Protein AF-A0A423TS63-F1 (afdb_monomer_lite)

pLDDT: mean 81.19, std 17.81, range [37.53, 98.19]

InterPro domains:
  IPR000742 EGF-like domain [PS50026] (61-102)
  IPR003367 Thrombospondin, type 3-like repeat [PF02412] (179-202)
  IPR028974 TSP type-3 repeat [G3DSA:4.10.1080.10] (139-217)
  IPR028974 TSP type-3 repeat [SSF103647] (142-216)

Structure (mmCIF, N/CA/C/O backbone):
data_AF-A0A423TS63-F1
#
_entry.id   AF-A0A423TS63-F1
#
loop_
_atom_site.group_PDB
_atom_site.id
_atom_site.type_symbol
_atom_site.label_atom_id
_atom_site.label_alt_id
_atom_site.label_comp_id
_atom_site.label_asym_id
_atom_site.label_entity_id
_atom_site.label_seq_id
_atom_site.pdbx_PDB_ins_code
_atom_site.Cartn_x
_atom_site.Cartn_y
_atom_site.Cartn_z
_atom_site.occupancy
_atom_site.B_iso_or_equiv
_atom_site.auth_seq_id
_atom_site.auth_comp_id
_atom_site.auth_asym_id
_atom_site.auth_atom_id
_atom_site.pdbx_PDB_model_num
ATOM 1 N N . MET A 1 1 ? 24.547 16.881 -35.407 1.00 40.25 1 MET A N 1
ATOM 2 C CA . MET A 1 1 ? 25.525 16.021 -36.102 1.00 40.25 1 MET A CA 1
ATOM 3 C C . MET A 1 1 ? 24.787 14.744 -36.463 1.00 40.25 1 MET A C 1
ATOM 5 O O . MET A 1 1 ? 24.347 14.060 -35.554 1.00 40.25 1 MET A O 1
ATOM 9 N N . GLN A 1 2 ? 24.506 14.504 -37.745 1.00 40.59 2 GLN A N 1
ATOM 10 C CA . GLN A 1 2 ? 23.922 13.233 -38.188 1.00 40.59 2 GLN A CA 1
ATOM 11 C C . GLN A 1 2 ? 25.066 12.228 -38.322 1.00 40.59 2 GLN A C 1
ATOM 13 O O . GLN A 1 2 ? 26.033 12.490 -39.035 1.00 40.59 2 GLN A O 1
ATOM 18 N N . HIS A 1 3 ? 24.987 11.132 -37.576 1.00 45.59 3 HIS A N 1
ATOM 19 C CA . HIS A 1 3 ? 25.939 10.033 -37.666 1.00 45.59 3 HIS A CA 1
ATOM 20 C C . HIS A 1 3 ? 25.526 9.117 -38.829 1.00 45.59 3 HIS A C 1
ATOM 22 O O . HIS A 1 3 ? 24.357 8.766 -38.949 1.00 45.59 3 HIS A O 1
ATOM 28 N N . TYR A 1 4 ? 26.476 8.766 -39.699 1.00 53.03 4 TYR A N 1
ATOM 29 C CA . TYR A 1 4 ? 26.260 7.945 -40.897 1.00 53.03 4 TYR A CA 1
ATOM 30 C C . TYR A 1 4 ? 26.780 6.522 -40.663 1.00 53.03 4 TYR A C 1
ATOM 32 O O . TYR A 1 4 ? 27.731 6.096 -41.311 1.00 53.03 4 TYR A O 1
ATOM 40 N N . PHE A 1 5 ? 26.242 5.809 -39.678 1.00 54.19 5 PHE A N 1
ATOM 41 C CA . PHE A 1 5 ? 26.506 4.381 -39.474 1.00 54.19 5 PHE A CA 1
ATOM 42 C C . PHE A 1 5 ? 25.330 3.750 -38.718 1.00 54.19 5 PHE A C 1
ATOM 44 O O . PHE A 1 5 ? 24.662 4.435 -37.948 1.00 54.19 5 PHE A O 1
ATOM 51 N N . GLU A 1 6 ? 25.086 2.458 -38.935 1.00 53.62 6 GLU A N 1
ATOM 52 C CA . GLU A 1 6 ? 24.063 1.682 -38.221 1.00 53.62 6 GLU A CA 1
ATOM 53 C C . GLU A 1 6 ? 24.736 0.461 -37.576 1.00 53.62 6 GLU A C 1
ATOM 55 O O . GLU A 1 6 ? 25.532 -0.234 -38.216 1.00 53.62 6 GLU A O 1
ATOM 60 N N . CYS A 1 7 ? 24.451 0.208 -36.296 1.00 62.50 7 CYS A N 1
ATOM 61 C CA . CYS A 1 7 ? 24.822 -1.043 -35.630 1.00 62.50 7 CYS A CA 1
ATOM 62 C C . CYS A 1 7 ? 23.676 -2.050 -35.828 1.00 62.50 7 CYS A C 1
ATOM 64 O O . CYS A 1 7 ? 22.509 -1.684 -35.667 1.00 62.50 7 CYS A O 1
ATOM 66 N N . PHE A 1 8 ? 23.979 -3.306 -36.160 1.00 63.97 8 PHE A N 1
ATOM 67 C CA . PHE A 1 8 ? 22.969 -4.356 -36.326 1.00 63.97 8 PHE A CA 1
ATOM 68 C C . PHE A 1 8 ? 23.453 -5.701 -35.766 1.00 63.97 8 PHE A C 1
ATOM 70 O O . PHE A 1 8 ? 24.651 -5.956 -35.638 1.00 63.97 8 PHE A O 1
ATOM 77 N N . MET A 1 9 ? 22.498 -6.564 -35.416 1.00 63.69 9 MET A N 1
ATOM 78 C CA . MET A 1 9 ? 22.762 -7.886 -34.847 1.00 63.69 9 MET A CA 1
ATOM 79 C C . MET A 1 9 ? 22.992 -8.923 -35.951 1.00 63.69 9 MET A C 1
ATOM 81 O O . MET A 1 9 ? 22.082 -9.225 -36.722 1.00 63.69 9 MET A O 1
ATOM 85 N N . GLU A 1 10 ? 24.182 -9.525 -35.985 1.00 67.19 10 GLU A N 1
ATOM 86 C CA . GLU A 1 10 ? 24.515 -10.635 -36.883 1.00 67.19 10 GLU A CA 1
ATOM 87 C C . GLU A 1 10 ? 25.088 -11.804 -36.070 1.00 67.19 10 GLU A C 1
ATOM 89 O O . GLU A 1 10 ? 26.106 -11.684 -35.391 1.00 67.19 10 GLU A O 1
ATOM 94 N N . SER A 1 11 ? 24.426 -12.965 -36.107 1.00 67.00 11 SER A N 1
ATOM 95 C CA . SER A 1 11 ? 24.862 -14.177 -35.384 1.00 67.00 11 SER A CA 1
ATOM 96 C C . SER A 1 11 ? 25.114 -13.976 -33.874 1.00 67.00 11 SER A C 1
ATOM 98 O O . SER A 1 11 ? 26.009 -14.597 -33.302 1.00 67.00 11 SER A O 1
ATOM 100 N N . GLY A 1 12 ? 24.338 -13.099 -33.223 1.00 62.34 12 GLY A N 1
ATOM 101 C CA . GLY A 1 12 ? 24.465 -12.803 -31.789 1.00 62.34 12 GLY A CA 1
ATOM 102 C C . GLY A 1 12 ? 25.664 -11.924 -31.420 1.00 62.34 12 GLY A C 1
ATOM 103 O O . GLY A 1 12 ? 25.964 -11.779 -30.238 1.00 62.34 12 GLY A O 1
ATOM 104 N N . LYS A 1 13 ? 26.355 -11.351 -32.411 1.00 60.56 13 LYS A N 1
ATOM 105 C CA . LYS A 1 13 ? 27.410 -10.357 -32.221 1.00 60.56 13 LYS A CA 1
ATOM 106 C C . LYS A 1 13 ? 26.980 -9.036 -32.843 1.00 60.56 13 LYS A C 1
ATOM 108 O O . LYS A 1 13 ? 26.350 -9.013 -33.900 1.00 60.56 13 LYS A O 1
ATOM 113 N N . MET A 1 14 ? 27.338 -7.947 -32.177 1.00 61.75 14 MET A N 1
ATOM 114 C CA . MET A 1 14 ? 27.105 -6.603 -32.685 1.00 61.75 14 MET A CA 1
ATOM 115 C C . MET A 1 14 ? 28.093 -6.323 -33.814 1.00 61.75 14 MET A C 1
ATOM 117 O O . MET A 1 14 ? 29.308 -6.347 -33.612 1.00 61.75 14 MET A O 1
ATOM 121 N N . VAL A 1 15 ? 27.563 -6.102 -35.017 1.00 62.97 15 VAL A N 1
ATOM 122 C CA . VAL A 1 15 ? 28.351 -5.793 -36.209 1.00 62.97 15 VAL A CA 1
ATOM 123 C C . VAL A 1 15 ? 27.997 -4.390 -36.685 1.00 62.97 15 VAL A C 1
ATOM 125 O O . VAL A 1 15 ? 26.853 -3.938 -36.667 1.00 62.97 15 VAL A O 1
ATOM 128 N N . LYS A 1 16 ? 29.033 -3.666 -37.084 1.00 61.50 16 LYS A N 1
ATOM 129 C CA . LYS A 1 16 ? 28.972 -2.278 -37.518 1.00 61.50 16 LYS A CA 1
ATOM 130 C C . LYS A 1 16 ? 28.804 -2.224 -39.031 1.00 61.50 16 LYS A C 1
ATOM 132 O O . LYS A 1 16 ? 29.701 -2.657 -39.759 1.00 61.50 16 LYS A O 1
ATOM 137 N N . GLN A 1 17 ? 27.706 -1.659 -39.528 1.00 53.88 17 GLN A N 1
ATOM 138 C CA . GLN A 1 17 ? 27.556 -1.412 -40.963 1.00 53.88 17 GLN A CA 1
ATOM 139 C C . GLN A 1 17 ? 28.169 -0.055 -41.321 1.00 53.88 17 GLN A C 1
ATOM 141 O O . GLN A 1 17 ? 27.726 0.995 -40.854 1.00 53.88 17 GLN A O 1
ATOM 146 N N . ARG A 1 18 ? 29.211 -0.068 -42.166 1.00 52.41 18 ARG A N 1
ATOM 147 C CA . ARG A 1 18 ? 29.751 1.153 -42.789 1.00 52.41 18 ARG A CA 1
ATOM 148 C C . ARG A 1 18 ? 28.679 1.760 -43.696 1.00 52.41 18 ARG A C 1
ATOM 150 O O . ARG A 1 18 ? 28.298 1.118 -44.672 1.00 52.41 18 ARG A O 1
ATOM 157 N N . TYR A 1 19 ? 28.255 2.994 -43.432 1.00 51.38 19 TYR A N 1
ATOM 158 C CA . TYR A 1 19 ? 27.465 3.765 -44.394 1.00 51.38 19 TYR A CA 1
ATOM 159 C C . TYR A 1 19 ? 28.370 4.601 -45.300 1.00 51.38 19 TYR A C 1
ATOM 161 O O . TYR A 1 19 ? 29.421 5.099 -44.895 1.00 51.38 19 TYR A O 1
ATOM 169 N N . GLN A 1 20 ? 27.948 4.726 -46.555 1.00 52.56 20 GLN A N 1
ATOM 170 C CA . GLN A 1 20 ? 28.544 5.598 -47.562 1.00 52.56 20 GLN A CA 1
ATOM 171 C C . GLN A 1 20 ? 27.936 7.003 -47.423 1.00 52.56 20 GLN A C 1
ATOM 173 O O . GLN A 1 20 ? 26.735 7.125 -47.174 1.00 52.56 20 GLN A O 1
ATOM 178 N N . CYS A 1 21 ? 28.734 8.064 -47.589 1.00 55.06 21 CYS A N 1
ATOM 179 C CA . CYS A 1 21 ? 28.186 9.423 -47.664 1.00 55.06 21 CYS A CA 1
ATOM 180 C C . CYS A 1 21 ? 27.170 9.528 -48.830 1.00 55.06 21 CYS A C 1
ATOM 182 O O . CYS A 1 21 ? 27.340 8.841 -49.844 1.00 55.06 21 CYS A O 1
ATOM 184 N N . PRO A 1 22 ? 26.131 10.380 -48.723 1.00 52.09 22 PRO A N 1
ATOM 185 C CA . PRO A 1 22 ? 25.201 10.644 -49.825 1.00 52.09 22 PRO A CA 1
ATOM 186 C C . PRO A 1 22 ? 25.932 11.071 -51.111 1.00 52.09 22 PRO A C 1
ATOM 188 O O . PRO A 1 22 ? 27.004 11.675 -51.042 1.00 52.09 22 PRO A O 1
ATOM 191 N N . SER A 1 23 ? 25.357 10.809 -52.293 1.00 53.16 23 SER A N 1
ATOM 192 C CA . SER A 1 23 ? 25.958 11.235 -53.570 1.00 53.16 23 SER A CA 1
ATOM 193 C C . SER A 1 23 ? 26.257 12.739 -53.581 1.00 53.16 23 SER A C 1
ATOM 195 O O . SER A 1 23 ? 25.362 13.547 -53.350 1.00 53.16 23 SER A O 1
ATOM 197 N N . GLY A 1 24 ? 27.511 13.100 -53.869 1.00 54.56 24 GLY A N 1
ATOM 198 C CA . GLY A 1 24 ? 28.002 14.485 -53.850 1.00 54.56 24 GLY A CA 1
ATOM 199 C C . GLY A 1 24 ? 28.754 14.882 -52.574 1.00 54.56 24 GLY A C 1
ATOM 200 O O . GLY A 1 24 ? 29.270 15.992 -52.507 1.00 54.56 24 GLY A O 1
ATOM 201 N N . TYR A 1 25 ? 28.861 13.987 -51.587 1.00 60.12 25 TYR A N 1
ATOM 202 C CA . TYR A 1 25 ? 29.570 14.228 -50.329 1.00 60.12 25 TYR A CA 1
ATOM 203 C C . TYR A 1 25 ? 30.658 13.168 -50.092 1.00 60.12 25 TYR A C 1
ATOM 205 O O . TYR A 1 25 ? 30.502 12.006 -50.466 1.00 60.12 25 TYR A O 1
ATOM 213 N N . MET A 1 26 ? 31.759 13.557 -49.448 1.00 59.59 26 MET A N 1
ATOM 214 C CA . MET A 1 26 ? 32.880 12.685 -49.081 1.00 59.59 26 MET A CA 1
ATOM 215 C C . MET A 1 26 ? 33.231 12.820 -47.597 1.00 59.59 26 MET A C 1
ATOM 217 O O . MET A 1 26 ? 32.964 13.847 -46.979 1.00 59.59 26 MET A O 1
ATOM 221 N N . TRP A 1 27 ? 33.829 11.787 -47.003 1.00 60.69 27 TRP A N 1
ATOM 222 C CA . TRP A 1 27 ? 34.263 11.833 -45.605 1.00 60.69 27 TRP A CA 1
ATOM 223 C C . TRP A 1 27 ? 35.531 12.681 -45.456 1.00 60.69 27 TRP A C 1
ATOM 225 O O . TRP A 1 27 ? 36.521 12.428 -46.140 1.00 60.69 27 TRP A O 1
ATOM 235 N N . SER A 1 28 ? 35.511 13.667 -44.559 1.00 59.91 28 SER A N 1
ATOM 236 C CA . SER A 1 28 ? 36.685 14.465 -44.189 1.00 59.91 28 SER A CA 1
ATOM 237 C C . SER A 1 28 ? 37.117 14.129 -42.764 1.00 59.91 28 SER A C 1
ATOM 239 O O . SER A 1 28 ? 36.310 14.206 -41.834 1.00 59.91 28 SER A O 1
ATOM 241 N N . GLU A 1 29 ? 38.390 13.755 -42.599 1.00 54.19 29 GLU A N 1
ATOM 242 C CA . GLU A 1 29 ? 39.039 13.648 -41.292 1.00 54.19 29 GLU A CA 1
ATOM 243 C C . GLU A 1 29 ? 39.503 15.036 -40.838 1.00 54.19 29 GLU A C 1
ATOM 245 O O . GLU A 1 29 ? 40.574 15.510 -41.211 1.00 54.19 29 GLU A O 1
ATOM 250 N N . GLU A 1 30 ? 38.700 15.702 -40.012 1.00 55.06 30 GLU A N 1
ATOM 251 C CA . GLU A 1 30 ? 39.260 16.682 -39.084 1.00 55.06 30 GLU A CA 1
ATOM 252 C C . GLU A 1 30 ? 39.862 15.888 -37.914 1.00 55.06 30 GLU A C 1
ATOM 254 O O . GLU A 1 30 ? 39.263 14.932 -37.418 1.00 55.06 30 GLU A O 1
ATOM 259 N N . SER A 1 31 ? 41.106 16.215 -37.561 1.00 37.97 31 SER A N 1
ATOM 260 C CA . SER A 1 31 ? 41.969 15.462 -36.648 1.00 37.97 31 SER A CA 1
ATOM 261 C C . SER A 1 31 ? 41.231 14.939 -35.405 1.00 37.97 31 SER A C 1
ATOM 263 O O . SER A 1 31 ? 40.510 15.699 -34.765 1.00 37.97 31 SER A O 1
ATOM 265 N N . PHE A 1 32 ? 41.502 13.678 -35.032 1.00 37.53 32 PHE A N 1
ATOM 266 C CA . PHE A 1 32 ? 40.956 12.929 -33.878 1.00 37.53 32 PHE A CA 1
ATOM 267 C C . PHE A 1 32 ? 39.627 12.173 -34.096 1.00 37.53 32 PHE A C 1
ATOM 269 O O . PHE A 1 32 ? 38.721 12.244 -33.269 1.00 37.53 32 PHE A O 1
ATOM 276 N N . GLY A 1 33 ? 39.517 11.380 -35.171 1.00 44.91 33 GLY A N 1
ATOM 277 C CA . GLY A 1 33 ? 38.580 10.239 -35.227 1.00 44.91 33 GLY A CA 1
ATOM 278 C C . GLY A 1 33 ? 37.083 10.575 -35.291 1.00 44.91 33 GLY A C 1
ATOM 279 O O . GLY A 1 33 ? 36.248 9.680 -35.189 1.00 44.91 33 GLY A O 1
ATOM 280 N N . THR A 1 34 ? 36.724 11.844 -35.486 1.00 48.72 34 THR A N 1
ATOM 281 C CA . THR A 1 34 ? 35.336 12.310 -35.632 1.00 48.72 34 THR A CA 1
ATOM 282 C C . THR A 1 34 ? 35.149 12.963 -36.999 1.00 48.72 34 THR A C 1
ATOM 284 O O . THR A 1 34 ? 34.992 14.172 -37.134 1.00 48.72 34 THR A O 1
ATOM 287 N N . GLY A 1 35 ? 35.214 12.163 -38.061 1.00 54.12 35 GLY A N 1
ATOM 288 C CA . GLY A 1 35 ? 34.972 12.698 -39.399 1.00 54.12 35 GLY A CA 1
ATOM 289 C C . GLY A 1 35 ? 33.500 13.059 -39.641 1.00 54.12 35 GLY A C 1
ATOM 290 O O . GLY A 1 35 ? 32.587 12.638 -38.924 1.00 54.12 35 GLY A O 1
ATOM 291 N N . LYS A 1 36 ? 33.272 13.876 -40.669 1.00 59.53 36 LYS A N 1
ATOM 292 C CA . LYS A 1 36 ? 31.942 14.289 -41.139 1.00 59.53 36 LYS A CA 1
ATOM 293 C C . LYS A 1 36 ? 31.895 14.196 -42.662 1.00 59.53 36 LYS A C 1
ATOM 295 O O . LYS A 1 36 ? 32.915 14.390 -43.323 1.00 59.53 36 LYS A O 1
ATOM 300 N N . CYS A 1 37 ? 30.721 13.926 -43.228 1.00 64.06 37 CYS A N 1
ATOM 301 C CA . CYS A 1 37 ? 30.533 14.075 -44.670 1.00 64.06 37 CYS A CA 1
ATOM 302 C C . CYS A 1 37 ? 30.557 15.575 -45.022 1.00 64.06 37 CYS A C 1
ATOM 304 O O . CYS A 1 37 ? 29.765 16.351 -44.484 1.00 64.06 37 CYS A O 1
ATOM 306 N N . VAL A 1 38 ? 31.472 15.978 -45.901 1.00 64.94 38 VAL A N 1
ATOM 307 C CA . VAL A 1 38 ? 31.592 17.324 -46.484 1.00 64.94 38 VAL A CA 1
ATOM 308 C C . VAL A 1 38 ? 31.272 17.261 -47.976 1.00 64.94 38 VAL A C 1
ATOM 310 O O . VAL A 1 38 ? 31.365 16.188 -48.569 1.00 64.94 38 VAL A O 1
ATOM 313 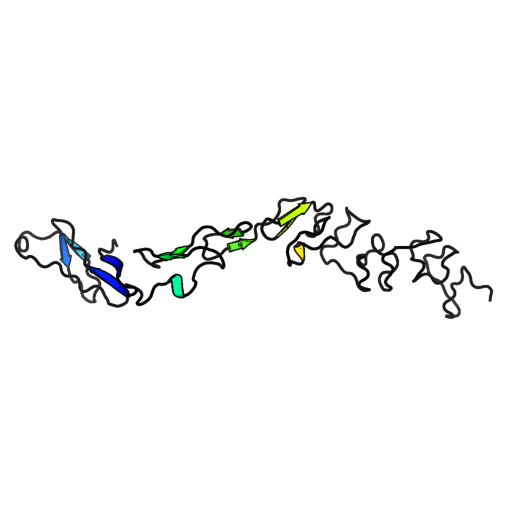N N . GLU A 1 39 ? 30.868 18.373 -48.592 1.00 64.00 39 GLU A N 1
ATOM 314 C CA . GLU A 1 39 ? 30.639 18.412 -50.045 1.00 64.00 39 GLU A CA 1
ATOM 315 C C . GLU A 1 39 ? 31.919 18.025 -50.793 1.00 64.00 39 GLU A C 1
ATOM 317 O O . GLU A 1 39 ? 33.008 18.505 -50.474 1.00 64.00 39 GLU A O 1
ATOM 322 N N . ALA A 1 40 ? 31.792 17.127 -51.768 1.00 61.41 40 ALA A N 1
ATOM 323 C CA . ALA A 1 40 ? 32.905 16.725 -52.610 1.00 61.41 40 ALA A CA 1
ATOM 324 C C . ALA A 1 40 ? 33.296 17.909 -53.505 1.00 61.41 40 ALA A C 1
ATOM 326 O O . ALA A 1 40 ? 32.488 18.387 -54.300 1.00 61.41 40 ALA A O 1
ATOM 327 N N . THR A 1 41 ? 34.528 18.399 -53.374 1.00 62.81 41 THR A N 1
ATOM 328 C CA . THR A 1 41 ? 35.050 19.442 -54.263 1.00 62.81 41 THR A CA 1
ATOM 329 C C . THR A 1 41 ? 35.386 18.849 -55.636 1.00 62.81 41 THR A C 1
ATOM 331 O O . THR A 1 41 ? 35.715 17.664 -55.747 1.00 62.81 41 THR A O 1
ATOM 334 N N . ASP A 1 42 ? 35.336 19.673 -56.691 1.00 59.66 42 ASP A N 1
ATOM 335 C CA . ASP A 1 42 ? 35.543 19.252 -58.093 1.00 59.66 42 ASP A CA 1
ATOM 336 C C . ASP A 1 42 ? 36.875 18.513 -58.344 1.00 59.66 42 ASP A C 1
ATOM 338 O O . ASP A 1 42 ? 37.021 17.787 -59.326 1.00 59.66 42 ASP A O 1
ATOM 342 N N . GLU A 1 43 ? 37.846 18.666 -57.442 1.00 57.19 43 GLU A N 1
ATOM 343 C CA . GLU A 1 43 ? 39.159 18.018 -57.481 1.00 57.19 43 GLU A CA 1
ATOM 344 C C . GLU A 1 43 ? 39.111 16.513 -57.130 1.00 57.19 43 GLU A C 1
ATOM 346 O O . GLU A 1 43 ? 39.979 15.753 -57.558 1.00 57.19 43 GLU A O 1
ATOM 351 N N . TYR A 1 44 ? 38.074 16.051 -56.417 1.00 53.47 44 TYR A N 1
ATOM 352 C CA . TYR A 1 44 ? 37.991 14.688 -55.866 1.00 53.47 44 TYR A CA 1
ATOM 353 C C . TYR A 1 44 ? 36.813 13.849 -56.396 1.00 53.47 44 TYR A C 1
ATOM 355 O O . TYR A 1 44 ? 36.641 12.705 -55.973 1.00 53.47 44 TYR A O 1
ATOM 363 N N . LEU A 1 45 ? 36.064 14.348 -57.390 1.00 51.62 45 LEU A N 1
ATOM 364 C CA . LEU A 1 45 ? 34.914 13.673 -58.029 1.00 51.62 45 LEU A CA 1
ATOM 365 C C . LEU A 1 45 ? 35.225 12.293 -58.660 1.00 51.62 45 LEU A C 1
ATOM 367 O O . LEU A 1 45 ? 34.304 11.575 -59.047 1.00 51.62 45 LEU A O 1
ATOM 371 N N . GLY A 1 46 ? 36.503 11.912 -58.781 1.00 47.12 46 GLY A N 1
ATOM 372 C CA . GLY A 1 46 ? 36.955 10.652 -59.384 1.00 47.12 46 GLY A CA 1
ATOM 373 C C . GLY A 1 46 ? 37.495 9.586 -58.420 1.00 47.12 46 GLY A C 1
ATOM 374 O O . GLY A 1 46 ? 37.870 8.512 -58.890 1.00 47.12 46 GLY A O 1
ATOM 375 N N . TYR A 1 47 ? 37.570 9.841 -57.107 1.00 50.00 47 TYR A N 1
ATOM 376 C CA . TYR A 1 47 ? 38.176 8.903 -56.148 1.00 50.00 47 TYR A CA 1
ATOM 377 C C . TYR A 1 47 ? 37.116 8.108 -55.358 1.00 50.00 47 TYR A C 1
ATOM 379 O O . TYR A 1 47 ? 36.346 8.697 -54.601 1.00 50.00 47 TYR A O 1
ATOM 387 N N . PRO A 1 48 ? 37.071 6.766 -55.474 1.00 46.75 48 PRO A N 1
ATOM 388 C CA . PRO A 1 48 ? 36.043 5.946 -54.842 1.00 46.75 48 PRO A CA 1
ATOM 389 C C . PRO A 1 48 ? 36.435 5.526 -53.419 1.00 46.75 48 PRO A C 1
ATOM 391 O O . PRO A 1 48 ? 36.528 4.335 -53.156 1.00 46.75 48 PRO A O 1
ATOM 394 N N . PHE A 1 49 ? 36.674 6.451 -52.484 1.00 44.94 49 PHE A N 1
ATOM 395 C CA . PHE A 1 49 ? 36.957 6.056 -51.094 1.00 44.94 49 PHE A CA 1
ATOM 396 C C . PHE A 1 49 ? 36.341 7.019 -50.075 1.00 44.94 49 PHE A C 1
ATOM 398 O O . PHE A 1 49 ? 36.988 7.939 -49.590 1.00 44.94 49 PHE A O 1
ATOM 405 N N . ALA A 1 50 ? 35.089 6.756 -49.699 1.00 43.72 50 ALA A N 1
ATOM 406 C CA . ALA A 1 50 ? 34.580 7.113 -48.378 1.00 43.72 50 ALA A CA 1
ATOM 407 C C . ALA A 1 50 ? 34.578 5.827 -47.539 1.00 43.72 50 ALA A C 1
ATOM 409 O O . ALA A 1 50 ? 33.653 5.014 -47.596 1.00 43.72 50 ALA A O 1
ATOM 410 N N . HIS A 1 51 ? 35.674 5.579 -46.831 1.00 44.88 51 HIS A N 1
ATOM 411 C CA . HIS A 1 51 ? 35.741 4.549 -45.802 1.00 44.88 51 HIS A CA 1
ATOM 412 C C . HIS A 1 51 ? 36.011 5.249 -44.482 1.00 44.88 51 HIS A C 1
ATOM 414 O O . HIS A 1 51 ? 37.103 5.751 -44.255 1.00 44.88 51 HIS A O 1
ATOM 420 N N . CYS A 1 52 ? 34.983 5.312 -43.641 1.00 44.66 52 CYS A N 1
ATOM 421 C CA . CYS A 1 52 ? 35.101 5.829 -42.291 1.00 44.66 52 CYS A 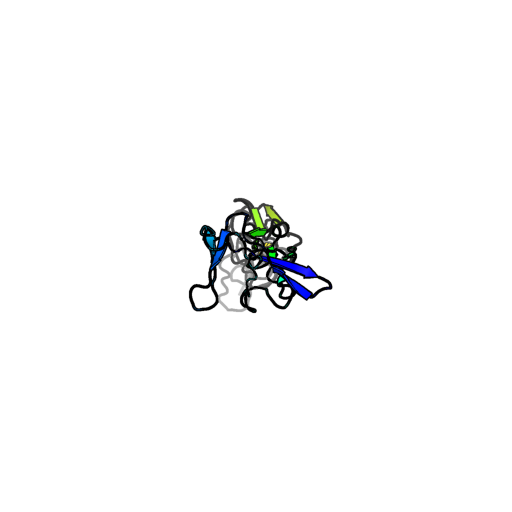CA 1
ATOM 422 C C . CYS A 1 52 ? 35.561 4.685 -41.384 1.00 44.66 52 CYS A C 1
ATOM 424 O O . CYS A 1 52 ? 34.816 3.714 -41.188 1.00 44.66 52 CYS A O 1
ATOM 426 N N . ASP A 1 53 ? 36.746 4.799 -40.793 1.00 44.88 53 ASP A N 1
ATOM 427 C CA . ASP A 1 53 ? 37.044 4.079 -39.559 1.00 44.88 53 ASP A CA 1
ATOM 428 C C . ASP A 1 53 ? 36.248 4.759 -38.443 1.00 44.88 53 ASP A C 1
ATOM 430 O O . ASP A 1 53 ? 36.661 5.766 -37.876 1.00 44.88 53 ASP A O 1
ATOM 434 N N . ILE A 1 54 ? 35.021 4.278 -38.197 1.00 47.66 54 ILE A N 1
ATOM 435 C CA . ILE A 1 54 ? 34.253 4.763 -37.040 1.00 47.66 54 ILE A CA 1
ATOM 436 C C . ILE A 1 54 ? 34.925 4.231 -35.747 1.00 47.66 54 ILE A C 1
ATOM 438 O O . ILE A 1 54 ? 35.368 3.083 -35.768 1.00 47.66 54 ILE A O 1
ATOM 442 N N . PRO A 1 55 ? 35.045 5.008 -34.661 1.00 50.19 55 PRO A N 1
ATOM 443 C CA . PRO A 1 55 ? 35.715 4.539 -33.447 1.00 50.19 55 PRO A CA 1
ATOM 444 C C . PRO A 1 55 ? 35.086 3.246 -32.903 1.00 50.19 55 PRO A C 1
ATOM 446 O O . PRO A 1 55 ? 33.868 3.068 -33.000 1.00 50.19 55 PRO A O 1
ATOM 449 N N . ASP A 1 56 ? 35.916 2.351 -32.362 1.00 50.38 56 ASP A N 1
ATOM 450 C CA . ASP A 1 56 ? 35.496 1.018 -31.900 1.00 50.38 56 ASP A CA 1
ATOM 451 C C . ASP A 1 56 ? 34.456 1.084 -30.762 1.00 50.38 56 ASP A C 1
ATOM 453 O O . ASP A 1 56 ? 33.591 0.219 -30.669 1.00 50.38 56 ASP A O 1
ATOM 457 N N . ASP A 1 57 ? 34.448 2.175 -29.990 1.00 55.53 57 ASP A N 1
ATOM 458 C CA . ASP A 1 57 ? 33.591 2.361 -28.810 1.00 55.53 57 ASP A CA 1
ATOM 459 C C . ASP A 1 57 ? 32.161 2.871 -29.113 1.00 55.53 57 ASP A C 1
ATOM 461 O O . ASP A 1 57 ? 31.420 3.200 -28.185 1.00 55.53 57 ASP A O 1
ATOM 465 N N . LEU A 1 58 ? 31.744 2.999 -30.385 1.00 58.25 58 LEU A N 1
ATOM 466 C CA . LEU A 1 58 ? 30.404 3.530 -30.713 1.00 58.25 58 LEU A CA 1
ATOM 467 C C . LEU A 1 58 ? 29.286 2.481 -30.767 1.00 58.25 58 LEU A C 1
ATOM 469 O O . LEU A 1 58 ? 28.134 2.867 -30.595 1.00 58.25 58 LEU A O 1
ATOM 473 N N . CYS A 1 59 ? 29.578 1.197 -31.002 1.00 60.78 59 CYS A N 1
ATOM 474 C CA . CYS A 1 59 ? 28.581 0.122 -30.901 1.00 60.78 59 CYS A CA 1
ATOM 475 C C . CYS A 1 59 ? 28.889 -0.715 -29.646 1.00 60.78 59 CYS A C 1
ATOM 477 O O . CYS A 1 59 ? 30.043 -1.096 -29.462 1.00 60.78 59 CYS A O 1
ATOM 479 N N . PRO A 1 60 ? 27.902 -1.046 -28.797 1.00 65.62 60 PRO A N 1
ATOM 480 C CA . PRO A 1 60 ? 28.144 -1.897 -27.638 1.00 65.62 60 PRO A CA 1
ATOM 481 C C . PRO A 1 60 ? 28.586 -3.294 -28.098 1.00 65.62 60 PRO A C 1
ATOM 483 O O . PRO A 1 60 ? 28.044 -3.835 -29.059 1.00 65.62 60 PRO A O 1
ATOM 486 N N . GLU A 1 61 ? 29.571 -3.894 -27.421 1.00 67.62 61 GLU A N 1
ATOM 487 C CA . GLU A 1 61 ? 30.103 -5.225 -27.779 1.00 67.62 61 GLU A CA 1
ATOM 488 C C . GLU A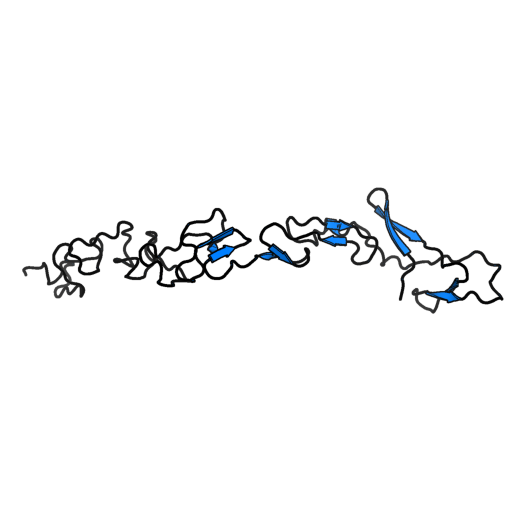 1 61 ? 29.071 -6.353 -27.598 1.00 67.62 61 GLU A C 1
ATOM 490 O O . GLU A 1 61 ? 29.197 -7.435 -28.177 1.00 67.62 61 GLU A O 1
ATOM 495 N N . THR A 1 62 ? 28.047 -6.103 -26.780 1.00 74.06 62 THR A N 1
ATOM 496 C CA . THR A 1 62 ? 26.990 -7.053 -26.419 1.00 74.06 62 THR A CA 1
ATOM 497 C C . THR A 1 62 ? 25.619 -6.392 -26.517 1.00 74.06 62 THR A C 1
ATOM 499 O O . THR A 1 62 ? 25.517 -5.169 -26.458 1.00 74.06 62 THR A O 1
ATOM 502 N N . ASP A 1 63 ? 24.571 -7.204 -26.679 1.00 81.56 63 ASP A N 1
ATOM 503 C CA . ASP A 1 63 ? 23.184 -6.734 -26.678 1.00 81.56 63 ASP A CA 1
ATOM 504 C C . ASP A 1 63 ? 22.878 -6.002 -25.352 1.00 81.56 63 ASP A C 1
ATOM 506 O O . ASP A 1 63 ? 22.919 -6.638 -24.289 1.00 81.56 63 ASP A O 1
ATOM 510 N N . PRO A 1 64 ? 22.570 -4.688 -25.385 1.00 84.75 64 PRO A N 1
ATOM 511 C CA . PRO A 1 64 ? 22.274 -3.909 -24.185 1.00 84.75 64 PRO A CA 1
ATOM 512 C C . PRO A 1 64 ? 21.119 -4.485 -23.364 1.00 84.75 64 PRO A C 1
ATOM 514 O O . PRO A 1 64 ? 21.115 -4.352 -22.141 1.00 84.75 64 PRO A O 1
ATOM 517 N N . CYS A 1 65 ? 20.171 -5.177 -24.004 1.00 89.75 65 CYS A N 1
ATOM 518 C CA . CYS A 1 65 ? 19.037 -5.787 -23.320 1.00 89.75 65 CYS A CA 1
ATOM 519 C C . CYS A 1 65 ? 19.449 -6.904 -22.349 1.00 89.75 65 CYS A C 1
ATOM 521 O O . CYS A 1 65 ? 18.725 -7.169 -21.392 1.00 89.75 65 CYS A O 1
ATOM 523 N N . LEU A 1 66 ? 20.627 -7.519 -22.521 1.00 89.00 66 LEU A N 1
ATOM 524 C CA . LEU A 1 66 ? 21.138 -8.538 -21.595 1.00 89.00 66 LEU A CA 1
ATOM 525 C C . LEU A 1 66 ? 21.505 -7.975 -20.218 1.00 89.00 66 LEU A C 1
ATOM 527 O O . LEU A 1 66 ? 21.593 -8.734 -19.254 1.00 89.00 66 LEU A O 1
ATOM 531 N N . GLN A 1 67 ? 21.700 -6.659 -20.111 1.00 89.44 67 GLN A N 1
ATOM 532 C CA . GLN A 1 67 ? 21.930 -5.985 -18.832 1.00 89.44 67 GLN A CA 1
ATOM 533 C C . GLN A 1 67 ? 20.622 -5.671 -18.087 1.00 89.44 67 GLN A C 1
ATOM 535 O O . GLN A 1 67 ? 20.670 -5.087 -17.011 1.00 89.44 67 GLN A O 1
ATOM 540 N N . ASN A 1 68 ? 19.467 -6.076 -18.635 1.00 92.12 68 ASN A N 1
ATOM 541 C CA . ASN A 1 68 ? 18.126 -5.773 -18.127 1.00 92.12 68 ASN A CA 1
ATOM 542 C C . ASN A 1 68 ? 17.932 -4.278 -17.805 1.00 92.12 68 ASN A C 1
ATOM 544 O O . ASN A 1 68 ? 17.631 -3.934 -16.663 1.00 92.12 68 ASN A O 1
ATOM 548 N N . PRO A 1 69 ? 18.120 -3.382 -18.792 1.00 93.62 69 PRO A N 1
ATOM 549 C CA . PRO A 1 69 ? 17.994 -1.945 -18.566 1.00 93.62 69 PRO A CA 1
ATOM 550 C C . PRO A 1 69 ? 16.539 -1.492 -18.362 1.00 93.62 69 PRO A C 1
ATOM 552 O O . PRO A 1 69 ? 16.303 -0.441 -17.778 1.00 93.62 69 PRO A O 1
ATOM 555 N N . CYS A 1 70 ? 15.566 -2.275 -18.836 1.00 96.69 70 CYS A N 1
ATOM 556 C CA . CYS A 1 70 ? 14.145 -1.978 -18.688 1.00 96.69 70 CYS A CA 1
ATOM 557 C C . CYS A 1 70 ? 13.589 -2.468 -17.351 1.00 96.69 70 CYS A C 1
ATOM 559 O O . CYS A 1 70 ? 14.086 -3.431 -16.762 1.00 96.69 70 CYS A O 1
ATOM 561 N N . TYR A 1 71 ? 12.492 -1.850 -16.921 1.00 96.19 71 TYR A N 1
ATOM 562 C CA . TYR A 1 71 ? 11.761 -2.254 -15.731 1.00 96.19 71 TYR A CA 1
ATOM 563 C C . TYR A 1 71 ? 11.329 -3.728 -15.800 1.00 96.19 71 TYR A C 1
ATOM 565 O O . TYR A 1 71 ? 11.033 -4.270 -16.866 1.00 96.19 71 TYR A O 1
ATOM 573 N N . SER A 1 72 ? 11.269 -4.396 -14.646 1.00 93.69 72 SER A N 1
ATOM 574 C CA . SER A 1 72 ? 10.913 -5.817 -14.567 1.00 93.69 72 SER A CA 1
ATOM 575 C C . SER A 1 72 ? 9.565 -6.106 -15.243 1.00 93.69 72 SER A C 1
ATOM 577 O O . SER A 1 72 ? 8.543 -5.514 -14.902 1.00 93.69 72 SER A O 1
ATOM 579 N N . GLY A 1 73 ? 9.559 -7.024 -16.213 1.00 90.50 73 GLY A N 1
ATOM 580 C CA . GLY A 1 73 ? 8.368 -7.366 -17.001 1.00 90.50 73 GLY A CA 1
ATOM 581 C C . GLY A 1 73 ? 8.118 -6.473 -18.223 1.00 90.50 73 GLY A C 1
ATOM 582 O O . GLY A 1 73 ? 7.212 -6.773 -19.000 1.00 90.50 73 GLY A O 1
ATOM 583 N N . VAL A 1 74 ? 8.924 -5.429 -18.442 1.00 96.75 74 VAL A N 1
ATOM 584 C CA . VAL A 1 74 ? 8.907 -4.618 -19.667 1.00 96.75 74 VAL A CA 1
ATOM 585 C C . VAL A 1 74 ? 9.789 -5.258 -20.735 1.00 96.75 74 VAL A C 1
ATOM 587 O O . VAL A 1 74 ? 10.918 -5.674 -20.480 1.00 96.75 74 VAL A O 1
ATOM 590 N N . ALA A 1 75 ? 9.277 -5.331 -21.964 1.00 96.31 75 ALA A N 1
ATOM 591 C CA . ALA A 1 75 ? 10.032 -5.852 -23.097 1.00 96.31 75 ALA A CA 1
ATOM 592 C C . ALA A 1 75 ? 11.142 -4.873 -23.518 1.00 96.31 75 ALA A C 1
ATOM 594 O O . ALA A 1 75 ? 10.858 -3.720 -23.842 1.00 96.31 75 ALA A O 1
ATOM 595 N N . CYS A 1 76 ? 12.387 -5.349 -23.571 1.00 95.81 76 CYS A N 1
ATOM 596 C CA . CYS A 1 76 ? 13.513 -4.615 -24.147 1.00 95.81 76 CYS A CA 1
ATOM 597 C C . CYS A 1 76 ? 13.662 -4.961 -25.632 1.00 95.81 76 CYS A C 1
ATOM 599 O O . CYS A 1 76 ? 13.696 -6.137 -25.995 1.00 95.81 76 CYS A O 1
ATOM 601 N N . THR A 1 77 ? 13.743 -3.942 -26.487 1.00 92.69 77 THR A N 1
ATOM 602 C CA . THR A 1 77 ? 13.927 -4.102 -27.935 1.00 92.69 77 THR A CA 1
ATOM 603 C C . THR A 1 77 ? 15.180 -3.370 -28.387 1.00 92.69 77 THR A C 1
ATOM 605 O O . THR A 1 77 ? 15.313 -2.169 -28.160 1.00 92.69 77 THR A O 1
ATOM 608 N N . PHE A 1 78 ? 16.077 -4.083 -29.066 1.00 85.56 78 PHE A N 1
ATOM 609 C CA . PHE A 1 78 ? 17.280 -3.514 -29.671 1.00 85.56 78 PHE A CA 1
ATOM 610 C C . PHE A 1 78 ? 16.953 -2.434 -30.716 1.00 85.56 78 PHE A C 1
ATOM 612 O O . PHE A 1 78 ? 16.013 -2.583 -31.502 1.00 85.56 78 PHE A O 1
ATOM 619 N N . THR A 1 79 ? 17.777 -1.385 -30.779 1.00 80.56 79 THR A N 1
ATOM 620 C CA . THR A 1 79 ? 17.689 -0.333 -31.802 1.00 80.56 79 THR A CA 1
ATOM 621 C C . THR A 1 79 ? 19.060 0.015 -32.383 1.00 80.56 79 THR A C 1
ATOM 623 O O . THR A 1 79 ? 20.094 -0.140 -31.741 1.00 80.56 79 THR A O 1
ATOM 626 N N . SER A 1 80 ? 19.090 0.523 -33.618 1.00 70.69 80 SER A N 1
ATOM 627 C CA . SER A 1 80 ? 20.332 0.915 -34.306 1.00 70.69 80 SER A CA 1
ATOM 628 C C . SER A 1 80 ? 20.884 2.282 -33.869 1.00 70.69 80 SER A C 1
ATOM 630 O O . SER A 1 80 ? 21.905 2.725 -34.395 1.00 70.69 80 SER A O 1
ATOM 632 N N . VAL A 1 81 ? 20.230 2.949 -32.912 1.00 70.44 81 VAL A N 1
ATOM 633 C CA . VAL A 1 81 ? 20.556 4.301 -32.436 1.00 70.44 81 VAL A CA 1
ATOM 634 C C . VAL A 1 81 ? 20.800 4.259 -30.931 1.00 70.44 81 VAL A C 1
ATOM 636 O O . VAL A 1 81 ? 19.997 3.680 -30.205 1.00 70.44 81 VAL A O 1
ATOM 639 N N . ALA A 1 82 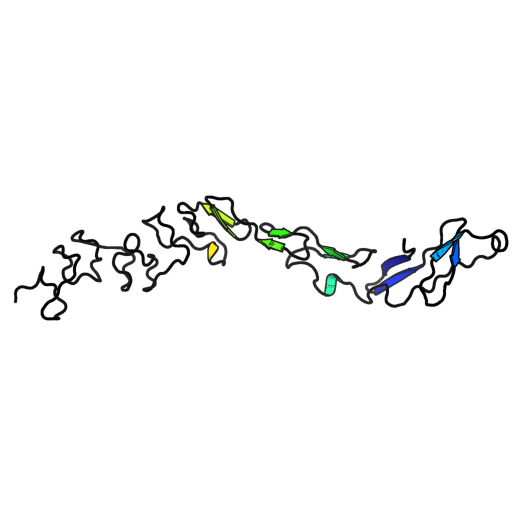? 21.879 4.894 -30.458 1.00 70.50 82 ALA A N 1
ATOM 640 C CA . ALA A 1 82 ? 22.209 4.993 -29.034 1.00 70.50 82 ALA A CA 1
ATOM 641 C C . ALA A 1 82 ? 20.990 5.459 -28.196 1.00 70.50 82 ALA A C 1
ATOM 643 O O . ALA A 1 82 ? 20.332 6.421 -28.601 1.00 70.50 82 ALA A O 1
ATOM 644 N N . PRO A 1 83 ? 20.680 4.811 -27.052 1.00 81.62 83 PRO A N 1
ATOM 645 C CA . PRO A 1 83 ? 21.499 3.843 -26.307 1.00 81.62 83 PRO A CA 1
ATOM 646 C C . PRO A 1 83 ? 21.453 2.388 -26.827 1.00 81.62 83 PRO A C 1
ATOM 648 O O . PRO A 1 83 ? 21.937 1.485 -26.153 1.00 81.62 83 PRO A O 1
ATOM 651 N N . PHE A 1 84 ? 20.940 2.166 -28.041 1.00 82.81 84 PHE A N 1
ATOM 652 C CA . PHE A 1 84 ? 20.860 0.880 -28.752 1.00 82.81 84 PHE A CA 1
ATOM 653 C C . PHE A 1 84 ? 19.831 -0.102 -28.195 1.00 82.81 84 PHE A C 1
ATOM 655 O O . PHE A 1 84 ? 19.825 -1.287 -28.528 1.00 82.81 84 PHE A O 1
ATOM 662 N N . TYR A 1 85 ? 18.918 0.406 -27.377 1.00 89.56 85 TYR A N 1
ATOM 663 C CA . TYR A 1 85 ? 17.721 -0.291 -26.955 1.00 89.56 85 TYR A CA 1
ATOM 664 C C . TYR A 1 85 ? 16.585 0.708 -26.733 1.00 89.56 85 TYR A C 1
ATOM 666 O O . TYR A 1 85 ? 16.795 1.919 -26.656 1.00 89.56 85 TYR A O 1
ATOM 674 N N . THR A 1 86 ? 15.372 0.179 -26.650 1.00 94.19 86 THR A N 1
ATOM 675 C CA . THR A 1 86 ? 14.167 0.878 -26.202 1.00 94.19 86 THR A CA 1
ATOM 676 C C . THR A 1 86 ? 13.373 -0.056 -25.306 1.00 94.19 86 THR A C 1
ATOM 678 O O . THR A 1 86 ? 13.337 -1.269 -25.540 1.00 94.19 86 THR A O 1
ATOM 681 N N . CYS A 1 87 ? 12.734 0.508 -24.290 1.00 97.12 87 CYS A N 1
ATOM 682 C CA . CYS A 1 87 ? 11.822 -0.222 -23.427 1.00 97.12 87 CYS A CA 1
ATOM 683 C C . CYS A 1 87 ? 10.382 -0.082 -23.928 1.00 97.12 87 CYS A C 1
ATOM 685 O O . CYS A 1 87 ? 9.990 0.942 -24.488 1.00 97.12 87 CYS A O 1
ATOM 687 N N . GLY A 1 88 ? 9.605 -1.153 -23.780 1.00 96.25 88 GLY A N 1
ATOM 688 C CA . GLY A 1 88 ? 8.173 -1.160 -24.061 1.00 96.25 88 GLY A CA 1
ATOM 689 C C . GLY A 1 88 ? 7.352 -0.417 -23.002 1.00 96.25 88 GLY A C 1
ATOM 690 O O . GLY A 1 88 ? 7.881 0.243 -22.114 1.00 96.25 88 GLY A O 1
ATOM 691 N N . ALA A 1 89 ? 6.028 -0.555 -23.078 1.00 96.44 89 ALA A N 1
ATOM 692 C CA . ALA A 1 89 ? 5.134 0.006 -22.069 1.00 96.44 89 ALA A CA 1
ATOM 693 C C . ALA A 1 89 ? 5.316 -0.681 -20.706 1.00 96.44 89 ALA A C 1
ATOM 695 O O . ALA A 1 89 ? 5.580 -1.885 -20.641 1.00 96.44 89 ALA A O 1
ATOM 696 N N . CYS A 1 90 ? 5.111 0.083 -19.632 1.00 95.31 90 CYS A N 1
ATOM 697 C CA . CYS A 1 90 ? 5.076 -0.447 -18.276 1.00 95.31 90 CYS A CA 1
ATOM 698 C C . CYS A 1 90 ? 3.996 -1.536 -18.113 1.00 95.31 90 CYS A C 1
ATOM 700 O O . CYS A 1 90 ? 2.981 -1.507 -18.822 1.00 95.31 90 CYS A O 1
ATOM 702 N N . PRO A 1 91 ? 4.182 -2.494 -17.183 1.00 91.75 91 PRO A N 1
ATOM 703 C CA . PRO A 1 91 ? 3.170 -3.499 -16.885 1.00 91.75 91 PRO A CA 1
ATOM 704 C C . PRO A 1 91 ? 1.847 -2.855 -16.457 1.00 91.75 91 PRO A C 1
ATOM 706 O O . PRO A 1 91 ? 1.813 -1.703 -16.017 1.00 91.75 91 PRO A O 1
ATOM 709 N N . ALA A 1 92 ? 0.751 -3.612 -16.560 1.00 87.12 92 ALA A N 1
ATOM 710 C CA . ALA A 1 92 ? -0.551 -3.152 -16.085 1.00 87.12 92 ALA A CA 1
ATOM 711 C C . ALA A 1 92 ? -0.435 -2.659 -14.636 1.00 87.12 92 ALA A C 1
ATOM 713 O O . ALA A 1 92 ? 0.170 -3.335 -13.804 1.00 87.12 92 ALA A O 1
ATOM 714 N N . GLY A 1 93 ? -0.971 -1.466 -14.373 1.00 85.12 93 GLY A N 1
ATOM 715 C CA . GLY A 1 93 ? -0.859 -0.844 -13.061 1.00 85.12 93 GLY A CA 1
ATOM 716 C C . GLY A 1 93 ? 0.283 0.140 -12.884 1.00 85.12 93 GLY A C 1
ATOM 717 O O . GLY A 1 93 ? 0.333 0.809 -11.861 1.00 85.12 93 GLY A O 1
ATOM 718 N N . PHE A 1 94 ? 1.182 0.264 -13.853 1.00 90.94 94 PHE A N 1
ATOM 719 C CA . PHE A 1 94 ? 2.331 1.154 -13.762 1.00 90.94 94 PHE A CA 1
ATOM 720 C C . PHE A 1 94 ? 2.350 2.145 -14.927 1.00 90.94 94 PHE A C 1
ATOM 722 O O . PHE A 1 94 ? 1.783 1.900 -15.992 1.00 90.94 94 PHE A O 1
ATOM 729 N N . THR A 1 95 ? 3.013 3.277 -14.724 1.00 92.62 95 THR A N 1
ATOM 730 C CA . THR A 1 95 ? 3.211 4.320 -15.733 1.00 92.62 95 THR A CA 1
ATOM 731 C C . THR A 1 95 ? 4.664 4.769 -15.750 1.00 92.62 95 THR A C 1
ATOM 733 O O . THR A 1 95 ? 5.341 4.709 -14.728 1.00 92.62 95 THR A O 1
ATOM 736 N N . GLY A 1 96 ? 5.153 5.210 -16.906 1.00 93.25 96 GLY A N 1
ATOM 737 C CA . GLY A 1 96 ? 6.544 5.615 -17.075 1.00 93.25 96 GLY A CA 1
ATOM 738 C C . GLY A 1 96 ? 7.039 5.431 -18.505 1.00 93.25 96 GLY A C 1
ATOM 739 O O . GLY A 1 96 ? 6.242 5.255 -19.430 1.00 93.25 96 GLY A O 1
ATOM 740 N N . ASP A 1 97 ? 8.355 5.485 -18.678 1.00 94.75 97 ASP A N 1
ATOM 741 C CA . ASP A 1 97 ? 9.037 5.350 -19.973 1.00 94.75 97 ASP A CA 1
ATOM 742 C C . ASP A 1 97 ? 9.479 3.908 -20.286 1.00 94.75 97 ASP A C 1
ATOM 744 O O . ASP A 1 97 ? 10.020 3.644 -21.359 1.00 94.75 97 ASP A O 1
ATOM 748 N N . GLY A 1 98 ? 9.224 2.968 -19.371 1.00 94.88 98 GLY A N 1
ATOM 749 C CA . GLY A 1 98 ? 9.590 1.559 -19.509 1.00 94.88 98 GLY A CA 1
ATOM 750 C C . GLY A 1 98 ? 10.980 1.219 -18.967 1.00 94.88 98 GLY A C 1
ATOM 751 O O . GLY A 1 98 ? 11.226 0.053 -18.657 1.00 94.88 98 GLY A O 1
ATOM 752 N N . GLU A 1 99 ? 11.865 2.206 -18.800 1.00 95.06 99 GLU A N 1
ATOM 753 C CA . GLU A 1 99 ? 13.086 2.074 -17.989 1.00 95.06 99 GLU A CA 1
ATOM 754 C C . GLU A 1 99 ? 12.725 2.241 -16.513 1.00 95.06 99 GLU A C 1
ATOM 756 O O . GLU A 1 99 ? 13.039 1.396 -15.673 1.00 95.06 99 GLU A O 1
ATOM 761 N N . THR A 1 100 ? 11.966 3.296 -16.221 1.00 95.19 100 THR A N 1
ATOM 762 C CA . THR A 1 100 ? 11.369 3.561 -14.917 1.00 95.19 100 THR A CA 1
ATOM 763 C C . THR A 1 100 ? 9.860 3.401 -15.027 1.00 95.19 100 THR A C 1
ATOM 765 O O . THR A 1 100 ? 9.222 3.991 -15.898 1.00 95.19 100 THR A O 1
ATOM 768 N N . CYS A 1 101 ? 9.281 2.595 -14.138 1.00 94.19 101 CYS A N 1
ATOM 769 C CA . CYS A 1 101 ? 7.840 2.413 -14.036 1.00 94.19 101 CYS A CA 1
ATOM 770 C C . CYS A 1 101 ? 7.397 2.637 -12.591 1.00 94.19 101 CYS A C 1
ATOM 772 O O . CYS A 1 101 ? 7.797 1.900 -11.687 1.00 94.19 101 CYS A O 1
ATOM 774 N N . ASP A 1 102 ? 6.537 3.630 -12.398 1.00 91.69 102 ASP A N 1
ATOM 775 C CA . ASP A 1 102 ? 5.937 3.979 -11.117 1.00 91.69 102 ASP A CA 1
ATOM 776 C C . ASP A 1 102 ? 4.531 3.396 -11.022 1.00 91.69 102 ASP A C 1
ATOM 778 O O . ASP A 1 102 ? 3.781 3.377 -12.001 1.00 91.69 102 ASP A O 1
ATOM 782 N N . ALA A 1 103 ? 4.159 2.908 -9.839 1.00 88.44 103 ALA A N 1
ATOM 783 C CA . ALA A 1 103 ? 2.817 2.389 -9.617 1.00 88.44 103 ALA A CA 1
ATOM 784 C C . ALA A 1 103 ? 1.785 3.510 -9.799 1.00 88.44 103 ALA A C 1
ATOM 786 O O . ALA A 1 103 ? 1.923 4.601 -9.241 1.00 88.44 103 ALA A O 1
ATOM 787 N N . LEU A 1 104 ? 0.730 3.229 -10.560 1.00 89.06 104 LEU A N 1
ATOM 788 C CA . LEU A 1 104 ? -0.411 4.119 -10.690 1.00 89.06 104 LEU A CA 1
ATOM 789 C C . LEU A 1 104 ? -1.057 4.309 -9.321 1.00 89.06 104 LEU A C 1
ATOM 791 O O . LEU A 1 104 ? -1.328 3.343 -8.602 1.00 89.06 104 LEU A O 1
ATOM 795 N N . GLN A 1 105 ? -1.312 5.571 -8.991 1.00 89.38 105 GLN A N 1
ATOM 796 C CA . GLN A 1 105 ? -2.102 5.937 -7.828 1.00 89.38 105 GLN A CA 1
ATOM 797 C C . GLN A 1 105 ? -3.583 5.717 -8.127 1.00 89.38 105 GLN A C 1
ATOM 799 O O . GLN A 1 105 ? -4.055 6.002 -9.233 1.00 89.38 105 GLN A O 1
ATOM 804 N N . CYS A 1 106 ? -4.313 5.229 -7.131 1.00 91.44 106 CYS A N 1
ATOM 805 C CA . CYS A 1 106 ? -5.758 5.121 -7.220 1.00 91.44 106 CYS A CA 1
ATOM 806 C C . CYS A 1 106 ? -6.410 6.520 -7.255 1.00 91.44 106 CYS A C 1
ATOM 808 O O . CYS A 1 106 ? -5.865 7.474 -6.690 1.00 91.44 106 CYS A O 1
ATOM 810 N N . PRO A 1 107 ? -7.557 6.683 -7.942 1.00 92.44 107 PRO A N 1
ATOM 811 C CA . PRO A 1 107 ? -8.344 7.911 -7.871 1.00 92.44 107 PRO A CA 1
ATOM 812 C C . PRO A 1 107 ? -8.795 8.215 -6.437 1.00 92.44 107 PRO A C 1
ATOM 814 O O . PRO A 1 107 ? -8.951 7.307 -5.631 1.00 92.44 107 PRO A O 1
ATOM 817 N N . VAL A 1 108 ? -9.083 9.485 -6.137 1.00 92.81 108 VAL A N 1
ATOM 818 C CA . VAL A 1 108 ? -9.664 9.877 -4.838 1.00 92.81 108 VAL A CA 1
ATOM 819 C C . VAL A 1 108 ? -10.962 9.100 -4.583 1.00 92.81 108 VAL A C 1
ATOM 821 O O . VAL A 1 108 ? -11.810 9.020 -5.476 1.00 92.81 108 VAL A O 1
ATOM 824 N N . GLY A 1 109 ? -11.115 8.557 -3.373 1.00 92.94 109 GLY A N 1
ATOM 825 C CA . GLY A 1 109 ? -12.195 7.628 -3.009 1.00 92.94 109 GLY A CA 1
ATOM 826 C C . GLY A 1 109 ? -11.832 6.152 -3.173 1.00 92.94 109 GLY A C 1
ATOM 827 O O . GLY A 1 109 ? -12.705 5.299 -3.037 1.00 92.94 109 GLY A O 1
ATOM 828 N N . PHE A 1 110 ? -10.579 5.854 -3.525 1.00 95.06 110 PHE A N 1
ATOM 829 C CA . PHE A 1 110 ? -10.069 4.499 -3.673 1.00 95.06 110 PHE A CA 1
ATOM 830 C C . PHE A 1 110 ? -8.662 4.376 -3.085 1.00 95.06 110 PHE A C 1
ATOM 832 O O . PHE A 1 110 ? -7.833 5.274 -3.246 1.00 95.06 110 PHE A O 1
ATOM 839 N N . ALA A 1 111 ? -8.373 3.205 -2.529 1.00 94.31 111 ALA A N 1
ATOM 840 C CA . ALA A 1 111 ? -7.069 2.808 -2.019 1.00 94.31 111 ALA A CA 1
ATOM 841 C C . ALA A 1 111 ? -6.573 1.535 -2.706 1.00 94.31 111 ALA A C 1
ATOM 843 O O . ALA A 1 111 ? -7.344 0.778 -3.306 1.00 94.31 111 ALA A O 1
ATOM 844 N N . GLY A 1 112 ? -5.258 1.326 -2.647 1.00 93.19 112 GLY A N 1
ATOM 845 C CA . GLY A 1 112 ? -4.585 0.254 -3.365 1.00 93.19 112 GLY A CA 1
ATOM 846 C C . GLY A 1 112 ? -3.269 0.684 -4.005 1.00 93.19 112 GLY A C 1
ATOM 847 O O . GLY A 1 112 ? -2.718 1.750 -3.719 1.00 93.19 112 GLY A O 1
ATOM 848 N N . ILE A 1 113 ? -2.732 -0.166 -4.876 1.00 90.94 113 ILE A N 1
ATOM 849 C CA . ILE A 1 113 ? -1.496 0.107 -5.614 1.00 90.94 113 ILE A CA 1
ATOM 850 C C . ILE A 1 113 ? -1.532 -0.583 -6.971 1.00 90.94 113 ILE A C 1
ATOM 852 O O . ILE A 1 113 ? -2.096 -1.662 -7.112 1.00 90.94 113 ILE A O 1
ATOM 856 N N . GLY A 1 114 ? -0.872 -0.003 -7.973 1.00 85.38 114 GLY A N 1
ATOM 857 C CA . GLY A 1 114 ? -0.603 -0.745 -9.202 1.00 85.38 114 GLY A CA 1
ATOM 858 C C . GLY A 1 114 ? -1.876 -1.051 -9.994 1.00 85.38 114 GLY A C 1
ATOM 859 O O . GLY A 1 114 ? -1.971 -2.095 -10.625 1.00 85.38 114 GLY A O 1
ATOM 860 N N . GLY A 1 115 ? -2.885 -0.180 -9.923 1.00 81.50 115 GLY A N 1
ATOM 861 C CA . GLY A 1 115 ? -4.183 -0.387 -10.574 1.00 81.50 115 GLY A CA 1
ATOM 862 C C . GLY A 1 115 ? -5.127 -1.366 -9.865 1.00 81.50 115 GLY A C 1
ATOM 863 O O . GLY A 1 115 ? -6.309 -1.386 -10.207 1.00 81.50 115 GLY A O 1
ATOM 864 N N . ASP A 1 116 ? -4.656 -2.110 -8.862 1.00 91.12 116 ASP A N 1
ATOM 865 C CA . ASP A 1 116 ? -5.527 -2.803 -7.918 1.00 91.12 116 ASP A CA 1
ATOM 866 C C . ASP A 1 116 ? -6.081 -1.749 -6.961 1.00 91.12 116 ASP A C 1
ATOM 868 O O . ASP A 1 116 ? -5.396 -1.340 -6.028 1.00 91.12 116 ASP A O 1
ATOM 872 N N . CYS A 1 117 ? -7.287 -1.257 -7.245 1.00 93.19 117 CYS A N 1
ATOM 873 C CA . CYS A 1 117 ? -7.957 -0.219 -6.468 1.00 93.19 117 CYS A CA 1
ATOM 874 C C . CYS A 1 117 ? -9.314 -0.726 -5.972 1.00 93.19 117 CYS A C 1
ATOM 876 O O . CYS A 1 117 ? -10.100 -1.271 -6.752 1.00 93.19 117 CYS A O 1
ATOM 878 N N . ALA A 1 118 ? -9.610 -0.492 -4.699 1.00 94.31 118 ALA A N 1
ATOM 879 C CA . ALA A 1 118 ? -10.913 -0.728 -4.085 1.00 94.31 118 ALA A CA 1
ATOM 880 C C . ALA A 1 118 ? -11.406 0.556 -3.399 1.00 94.31 118 ALA A C 1
ATOM 882 O O . ALA A 1 118 ? -10.591 1.448 -3.160 1.00 94.31 118 ALA A O 1
ATOM 883 N N . PRO A 1 119 ? -12.725 0.694 -3.162 1.00 95.12 119 PRO A N 1
ATOM 884 C CA . PRO A 1 119 ? -13.272 1.829 -2.428 1.00 95.12 119 PRO A CA 1
ATOM 885 C C . PRO A 1 119 ? -12.545 2.057 -1.102 1.00 95.12 119 PRO A C 1
ATOM 887 O O . PRO A 1 119 ? -12.154 1.098 -0.440 1.00 95.12 119 PRO A O 1
ATOM 890 N N . ASP A 1 120 ? -12.361 3.328 -0.779 1.00 94.50 120 ASP A N 1
ATOM 891 C CA . ASP A 1 120 ? -11.754 3.826 0.452 1.00 94.50 120 ASP A CA 1
ATOM 892 C C . ASP A 1 120 ? -12.685 4.925 0.976 1.00 94.50 120 ASP A C 1
ATOM 894 O O . ASP A 1 120 ? -12.803 6.001 0.370 1.00 94.50 120 ASP A O 1
ATOM 898 N N . SER A 1 121 ? -13.454 4.589 2.012 1.00 93.44 121 SER A N 1
ATOM 899 C CA . SER A 1 121 ? -14.551 5.421 2.503 1.00 93.44 121 SER A CA 1
ATOM 900 C C . SER A 1 121 ? -14.081 6.615 3.342 1.00 93.44 121 SER A C 1
ATOM 902 O O . SER A 1 121 ? -14.765 7.647 3.359 1.00 93.44 121 SER A O 1
ATOM 904 N N . ASP A 1 122 ? -12.920 6.521 3.987 1.00 92.44 122 ASP A N 1
ATOM 905 C CA . ASP A 1 122 ? -12.381 7.551 4.878 1.00 92.44 122 ASP A CA 1
ATOM 906 C C . ASP A 1 122 ? -11.124 8.254 4.332 1.00 92.44 122 ASP A C 1
ATOM 908 O O . ASP A 1 122 ? -10.707 9.287 4.862 1.00 92.44 122 ASP A O 1
ATOM 912 N N . LEU A 1 123 ? -10.624 7.811 3.179 1.00 93.62 123 LEU A N 1
ATOM 913 C CA . LEU A 1 123 ? -9.495 8.386 2.450 1.00 93.62 123 LEU A CA 1
ATOM 914 C C . LEU A 1 123 ? -8.174 8.277 3.212 1.00 93.62 123 LEU A C 1
ATOM 916 O O . LEU A 1 123 ? -7.319 9.171 3.113 1.00 93.62 123 LEU A O 1
ATOM 920 N N . ASP A 1 124 ? -7.999 7.206 3.978 1.00 92.38 124 ASP A N 1
ATOM 921 C CA . ASP A 1 124 ? -6.802 6.976 4.774 1.00 92.38 124 ASP A CA 1
ATOM 922 C C . ASP A 1 124 ? -5.690 6.231 4.002 1.00 92.38 124 ASP A C 1
ATOM 924 O O . ASP A 1 124 ? -4.534 6.214 4.450 1.00 92.38 124 ASP A O 1
ATOM 928 N N . GLY A 1 125 ? -6.009 5.703 2.814 1.00 92.31 125 GLY A N 1
ATOM 929 C CA . GLY A 1 125 ? -5.099 4.956 1.952 1.00 92.31 125 GLY A CA 1
ATOM 930 C C . GLY A 1 125 ? -5.158 3.433 2.101 1.00 92.31 125 GLY A C 1
ATOM 931 O O . GLY A 1 125 ? -4.321 2.758 1.483 1.00 92.31 125 GLY A O 1
ATOM 932 N N . PHE A 1 126 ? -6.114 2.894 2.860 1.00 93.69 126 PHE A N 1
ATOM 933 C CA . PHE A 1 126 ? -6.428 1.472 2.972 1.00 93.69 126 PHE A CA 1
ATOM 934 C C . PHE A 1 126 ? -7.851 1.193 2.467 1.00 93.69 126 PHE A C 1
ATOM 936 O O . PHE A 1 126 ? -8.782 1.931 2.756 1.00 93.69 126 PHE A O 1
ATOM 943 N N . PRO A 1 127 ? -8.048 0.159 1.634 1.00 94.62 127 PRO A N 1
ATOM 944 C CA . PRO A 1 127 ? -9.363 -0.119 1.075 1.00 94.62 127 PRO A CA 1
ATOM 945 C C . PRO A 1 127 ? -10.327 -0.727 2.103 1.00 94.62 127 PRO A C 1
ATOM 947 O O . PRO A 1 127 ? -9.937 -1.563 2.918 1.00 94.62 127 PRO A O 1
ATOM 950 N N . ASP A 1 128 ? -11.623 -0.452 1.934 1.00 93.00 128 ASP A N 1
ATOM 951 C CA . ASP A 1 128 ? -12.721 -1.033 2.730 1.00 93.00 128 ASP A CA 1
ATOM 952 C C . ASP A 1 128 ? -12.784 -2.575 2.613 1.00 93.00 128 ASP A C 1
ATOM 954 O O . ASP A 1 128 ? -13.410 -3.277 3.411 1.00 93.00 128 ASP A O 1
ATOM 958 N N . THR A 1 129 ? -12.170 -3.132 1.565 1.00 92.81 129 THR A N 1
ATOM 959 C CA . THR A 1 129 ? -12.099 -4.572 1.293 1.00 92.81 129 THR A CA 1
ATOM 960 C C . THR A 1 129 ? -10.692 -4.984 0.895 1.00 92.81 129 THR A C 1
ATOM 962 O O . THR A 1 129 ? -10.044 -4.293 0.112 1.00 92.81 129 THR A O 1
ATOM 965 N N . GLU A 1 130 ? -10.260 -6.162 1.341 1.00 93.88 130 GLU A N 1
ATOM 966 C CA . GLU A 1 130 ? -8.951 -6.709 0.981 1.00 93.88 130 GLU A CA 1
ATOM 967 C C . GLU A 1 130 ? -8.820 -6.950 -0.536 1.00 93.88 130 GLU A C 1
ATOM 969 O O . GLU A 1 130 ? -9.667 -7.589 -1.169 1.00 93.88 130 GLU A O 1
ATOM 974 N N . LEU A 1 131 ? -7.729 -6.448 -1.113 1.00 93.50 131 LEU A N 1
ATOM 975 C CA . LEU A 1 131 ? -7.310 -6.666 -2.495 1.00 93.50 131 LEU A CA 1
ATOM 976 C C . LEU A 1 131 ? -6.320 -7.841 -2.582 1.00 93.50 131 LEU A C 1
ATOM 978 O O . LEU A 1 131 ? -5.577 -8.131 -1.651 1.00 93.50 131 LEU A O 1
ATOM 982 N N . GLY A 1 132 ? -6.241 -8.499 -3.741 1.00 90.06 132 GLY A N 1
ATOM 983 C CA . GLY A 1 132 ? -5.426 -9.711 -3.948 1.00 90.06 132 GLY A CA 1
ATOM 984 C C . GLY A 1 132 ? -3.906 -9.508 -4.061 1.00 90.06 132 GLY A C 1
ATOM 985 O O . GLY A 1 132 ? -3.208 -10.411 -4.526 1.00 90.06 132 GLY A O 1
ATOM 986 N N . CYS A 1 133 ? -3.382 -8.342 -3.689 1.00 89.50 133 CYS A N 1
ATOM 987 C CA . CYS A 1 133 ? -1.975 -7.977 -3.832 1.00 89.50 133 CYS A CA 1
ATOM 988 C C . CYS A 1 133 ? -1.227 -8.011 -2.491 1.00 89.50 133 CYS A C 1
ATOM 990 O O . CYS A 1 133 ? -1.787 -7.785 -1.427 1.00 89.50 133 CYS A O 1
ATOM 992 N N . SER A 1 134 ? 0.082 -8.291 -2.520 1.00 89.75 134 SER A N 1
ATOM 993 C CA . SER A 1 134 ? 0.892 -8.458 -1.296 1.00 89.75 134 SER A CA 1
ATOM 994 C C . SER A 1 134 ? 1.322 -7.145 -0.627 1.00 89.75 134 SER A C 1
ATOM 996 O O . SER A 1 134 ? 1.976 -7.165 0.418 1.00 89.75 134 SER A O 1
ATOM 998 N N . SER A 1 135 ? 1.018 -5.999 -1.238 1.00 90.81 135 SER A N 1
ATOM 999 C CA . SER A 1 135 ? 1.337 -4.688 -0.674 1.00 90.81 135 SER A CA 1
ATOM 1000 C C . SER A 1 135 ? 0.493 -4.418 0.570 1.00 90.81 135 SER A C 1
ATOM 1002 O O . SER A 1 135 ? -0.658 -4.833 0.652 1.00 90.81 135 SER A O 1
ATOM 1004 N N . LYS A 1 136 ? 1.031 -3.663 1.535 1.00 92.00 136 LYS A N 1
ATOM 1005 C CA . LYS A 1 136 ? 0.242 -3.239 2.702 1.00 92.00 136 LYS A CA 1
ATOM 1006 C C . LYS A 1 136 ? -0.974 -2.392 2.312 1.00 92.00 136 LYS A C 1
ATOM 1008 O O . LYS A 1 136 ? -2.000 -2.522 2.950 1.00 92.00 136 LYS A O 1
ATOM 1013 N N . TYR A 1 137 ? -0.872 -1.620 1.228 1.00 91.69 137 TYR A N 1
ATOM 1014 C CA . TYR A 1 137 ? -1.958 -0.785 0.697 1.00 91.69 137 TYR A CA 1
ATOM 1015 C C . TYR A 1 137 ? -3.099 -1.598 0.065 1.00 91.69 137 TYR A C 1
ATOM 1017 O O . TYR A 1 137 ? -4.083 -1.032 -0.381 1.00 91.69 137 TYR A O 1
ATOM 1025 N N . CYS A 1 138 ? -2.951 -2.921 -0.012 1.00 93.94 138 CYS A N 1
ATOM 1026 C CA . CYS A 1 138 ? -3.987 -3.844 -0.466 1.00 93.94 138 CYS A CA 1
ATOM 1027 C C . CYS A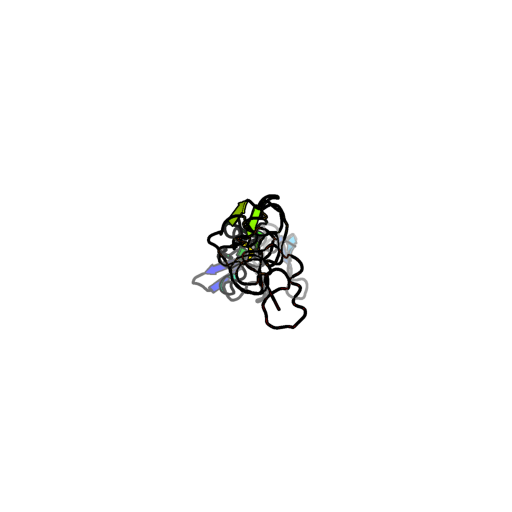 1 138 ? -4.750 -4.490 0.690 1.00 93.94 138 CYS A C 1
ATOM 1029 O O . CYS A 1 138 ? -5.748 -5.166 0.458 1.00 93.94 138 CYS A O 1
ATOM 1031 N N . ARG A 1 139 ? -4.253 -4.344 1.922 1.00 93.12 139 ARG A N 1
ATOM 1032 C CA . ARG A 1 139 ? -4.905 -4.905 3.102 1.00 93.12 139 ARG A CA 1
ATOM 1033 C C . ARG A 1 139 ? -6.154 -4.102 3.395 1.00 93.12 139 ARG A C 1
ATOM 1035 O O . ARG A 1 139 ? -6.152 -2.893 3.204 1.00 93.12 139 ARG A O 1
ATOM 1042 N N . LYS A 1 140 ? -7.179 -4.795 3.870 1.00 93.56 140 LYS A N 1
ATOM 1043 C CA . LYS A 1 140 ? -8.392 -4.162 4.363 1.00 93.56 140 LYS A CA 1
ATOM 1044 C C . LYS A 1 140 ? -8.062 -3.201 5.510 1.00 93.56 140 LYS A C 1
ATOM 1046 O O . LYS A 1 140 ? -7.213 -3.545 6.334 1.00 93.56 140 LYS A O 1
ATOM 1051 N N . ASP A 1 141 ? -8.750 -2.069 5.555 1.00 91.69 141 ASP A N 1
ATOM 1052 C CA . ASP A 1 141 ? -8.782 -1.197 6.725 1.00 91.69 141 ASP A CA 1
ATOM 1053 C C . ASP A 1 141 ? -9.212 -1.984 7.985 1.00 91.69 141 ASP A C 1
ATOM 1055 O O . ASP A 1 141 ? -10.186 -2.745 7.968 1.00 91.69 141 ASP A O 1
ATOM 1059 N N . ASN A 1 142 ? -8.450 -1.842 9.071 1.00 88.94 142 ASN A N 1
ATOM 1060 C CA . ASN A 1 142 ? -8.733 -2.456 10.366 1.00 88.94 142 ASN A CA 1
ATOM 1061 C C . ASN A 1 142 ? -9.773 -1.678 11.209 1.00 88.94 142 ASN A C 1
ATOM 1063 O O . ASN A 1 142 ? -10.189 -2.164 12.264 1.00 88.94 142 ASN A O 1
ATOM 1067 N N . CYS A 1 143 ? -10.248 -0.515 10.749 1.00 84.50 143 CYS A N 1
ATOM 1068 C CA . CYS A 1 143 ? -11.306 0.305 11.359 1.00 84.50 143 CYS A CA 1
ATOM 1069 C C . CYS A 1 143 ? -12.723 -0.108 10.899 1.00 84.50 143 CYS A C 1
ATOM 1071 O O . CYS A 1 143 ? -13.549 0.707 10.487 1.00 84.50 143 CYS A O 1
ATOM 1073 N N . ASP A 1 144 ? -13.051 -1.399 10.981 1.00 69.25 144 ASP A N 1
ATOM 1074 C CA . ASP A 1 144 ? -14.218 -1.987 10.298 1.00 69.25 144 ASP A CA 1
ATOM 1075 C C . ASP A 1 144 ? -15.603 -1.391 10.657 1.00 69.25 144 ASP A C 1
ATOM 1077 O O . ASP A 1 144 ? -16.551 -1.447 9.870 1.00 69.25 144 ASP A O 1
ATOM 1081 N N . ASN A 1 145 ? -15.767 -0.842 11.862 1.00 72.31 145 ASN A N 1
ATOM 1082 C CA . ASN A 1 145 ? -17.010 -0.213 12.345 1.00 72.31 145 ASN A CA 1
ATOM 1083 C C . ASN A 1 145 ? -16.922 1.331 12.384 1.00 72.31 145 ASN A C 1
ATOM 1085 O O . ASN A 1 145 ? -17.865 2.000 12.816 1.00 72.31 145 ASN A O 1
ATOM 1089 N N . CYS A 1 146 ? -15.821 1.893 11.888 1.00 79.31 146 CYS A N 1
ATOM 1090 C CA . CYS A 1 146 ? -15.538 3.317 11.800 1.00 79.31 146 CYS A CA 1
ATOM 1091 C C . CYS A 1 146 ? -15.171 3.714 10.363 1.00 79.31 146 CYS A C 1
ATOM 1093 O O . CYS A 1 146 ? -14.185 4.417 10.166 1.00 79.31 146 CYS A O 1
ATOM 1095 N N . PRO A 1 147 ? -16.032 3.407 9.369 1.00 79.56 147 PRO A N 1
ATOM 1096 C CA . PRO A 1 147 ? -15.739 3.526 7.931 1.00 79.56 147 PRO A CA 1
ATOM 1097 C C . PRO A 1 147 ? -15.517 4.962 7.425 1.00 79.56 147 PRO A C 1
ATOM 1099 O O . PRO A 1 147 ? -15.458 5.199 6.227 1.00 79.56 147 PRO A O 1
ATOM 1102 N N . LEU A 1 148 ? -15.517 5.952 8.317 1.00 85.00 148 LEU A N 1
ATOM 1103 C CA . LEU A 1 148 ? -15.307 7.368 8.018 1.00 85.00 148 LEU A CA 1
ATOM 1104 C C . LEU A 1 148 ? -14.206 7.977 8.900 1.00 85.00 148 LEU A C 1
ATOM 1106 O O . LEU A 1 148 ? -14.100 9.204 8.950 1.00 85.00 148 LEU A O 1
ATOM 1110 N N . THR A 1 149 ? -13.472 7.167 9.670 1.00 89.12 149 THR A N 1
ATOM 1111 C CA . THR A 1 149 ? -12.486 7.641 10.651 1.00 89.12 149 THR A CA 1
ATOM 1112 C C . THR A 1 149 ? -11.079 7.304 10.177 1.00 89.12 149 THR A C 1
ATOM 1114 O O . THR A 1 149 ? -10.592 6.227 10.498 1.00 89.12 149 THR A O 1
ATOM 1117 N N . PRO A 1 150 ? -10.382 8.256 9.529 1.00 91.50 150 PRO A N 1
ATOM 1118 C CA . PRO A 1 150 ? -9.115 7.965 8.883 1.00 91.50 150 PRO A CA 1
ATOM 1119 C C . PRO A 1 150 ? -8.055 7.553 9.897 1.00 91.50 150 PRO A C 1
ATOM 1121 O O . PRO A 1 150 ? -7.724 8.319 10.813 1.00 91.50 150 PRO A O 1
ATOM 1124 N N . ASN A 1 151 ? -7.464 6.384 9.692 1.00 89.56 151 ASN A N 1
ATOM 1125 C CA . ASN A 1 151 ? -6.430 5.817 10.544 1.00 89.56 151 ASN A CA 1
ATOM 1126 C C . ASN A 1 151 ? -5.270 5.256 9.706 1.00 89.56 151 ASN A C 1
ATOM 1128 O O . ASN A 1 151 ? -4.812 4.145 9.937 1.00 89.56 151 ASN A O 1
ATOM 1132 N N . SER A 1 152 ? -4.686 6.085 8.828 1.00 90.88 152 SER A N 1
ATOM 1133 C CA . SER A 1 152 ? -3.653 5.733 7.823 1.00 90.88 152 SER A CA 1
ATOM 1134 C C . SER A 1 152 ? -2.399 4.987 8.311 1.00 90.88 152 SER A C 1
ATOM 1136 O O . SER A 1 152 ? -1.504 4.657 7.525 1.00 90.88 152 SER A O 1
ATOM 1138 N N . LYS A 1 153 ? -2.229 4.815 9.618 1.00 90.81 153 LYS A N 1
ATOM 1139 C CA . LYS A 1 153 ? -1.136 4.047 10.215 1.00 90.81 153 LYS A CA 1
ATOM 1140 C C . LYS A 1 153 ? -1.546 2.625 10.594 1.00 90.81 153 LYS A C 1
ATOM 1142 O O . LYS A 1 153 ? -0.646 1.797 10.736 1.00 90.81 153 LYS A O 1
ATOM 1147 N N . GLN A 1 154 ? -2.848 2.356 10.679 1.00 90.56 154 GLN A N 1
ATOM 1148 C CA . GLN A 1 154 ? -3.442 1.049 10.924 1.00 90.56 154 GLN A CA 1
ATOM 1149 C C . GLN A 1 154 ? -2.846 0.402 12.182 1.00 90.56 154 GLN A C 1
ATOM 1151 O O . GLN A 1 154 ? -2.404 -0.747 12.155 1.00 90.56 154 GLN A O 1
ATOM 1156 N N . GLU A 1 155 ? -2.734 1.172 13.274 1.00 91.44 155 GLU A N 1
ATOM 1157 C CA . GLU A 1 155 ? -2.294 0.627 14.558 1.00 91.44 155 GLU A CA 1
ATOM 1158 C C . GLU A 1 155 ? -3.279 -0.426 15.071 1.00 91.44 155 GLU A C 1
ATOM 1160 O O . GLU A 1 155 ? -4.487 -0.226 14.998 1.00 91.44 155 GLU A O 1
ATOM 1165 N N . ASP A 1 156 ? -2.736 -1.528 15.579 1.00 90.00 156 ASP A N 1
ATOM 1166 C CA . ASP A 1 156 ? -3.445 -2.682 16.140 1.00 90.00 156 ASP A CA 1
ATOM 1167 C C . ASP A 1 156 ? -2.476 -3.336 17.143 1.00 90.00 156 ASP A C 1
ATOM 1169 O O . ASP A 1 156 ? -1.600 -4.130 16.780 1.00 90.00 156 ASP A O 1
ATOM 1173 N N . ALA A 1 157 ? -2.481 -2.834 18.380 1.00 92.50 157 ALA A N 1
ATOM 1174 C CA . ALA A 1 157 ? -1.452 -3.150 19.370 1.00 92.50 157 ALA A CA 1
ATOM 1175 C C . ALA A 1 157 ? -1.562 -4.576 19.931 1.00 92.50 157 ALA A C 1
ATOM 1177 O O . ALA A 1 157 ? -0.546 -5.145 20.343 1.00 92.50 157 ALA A O 1
ATOM 1178 N N . ASP A 1 158 ? -2.756 -5.156 19.929 1.00 91.94 158 ASP A N 1
ATOM 1179 C CA . ASP A 1 158 ? -3.052 -6.498 20.425 1.00 91.94 158 ASP A CA 1
ATOM 1180 C C . ASP A 1 158 ? -3.268 -7.530 19.302 1.00 91.94 158 ASP A C 1
ATOM 1182 O O . ASP A 1 158 ? -3.337 -8.733 19.575 1.00 91.94 158 ASP A O 1
ATOM 1186 N N . SER A 1 159 ? -3.209 -7.086 18.042 1.00 92.44 159 SER A N 1
ATOM 1187 C CA . SER A 1 159 ? -3.214 -7.914 16.833 1.00 92.44 159 SER A CA 1
ATOM 1188 C C . SER A 1 159 ? -4.488 -8.737 16.667 1.00 92.44 159 SER A C 1
ATOM 1190 O O . SER A 1 159 ? -4.434 -9.885 16.207 1.00 92.44 159 SER A O 1
ATOM 1192 N N . ASP A 1 160 ? -5.626 -8.172 17.053 1.00 90.75 160 ASP A N 1
ATOM 1193 C CA . ASP A 1 160 ? -6.925 -8.834 16.974 1.00 90.75 160 ASP A CA 1
ATOM 1194 C C . ASP A 1 160 ? -7.694 -8.512 15.675 1.00 90.75 160 ASP A C 1
ATOM 1196 O O . ASP A 1 160 ? -8.736 -9.118 15.393 1.00 90.75 160 ASP A O 1
ATOM 1200 N N . GLY A 1 161 ? -7.129 -7.625 14.846 1.00 88.06 161 GLY A N 1
ATOM 1201 C CA . GLY A 1 161 ? -7.697 -7.176 13.581 1.00 88.06 161 GLY A CA 1
ATOM 1202 C C . GLY A 1 161 ? -8.679 -6.010 13.712 1.00 88.06 161 GLY A C 1
ATOM 1203 O O . GLY A 1 161 ? -9.323 -5.670 12.717 1.00 88.06 161 GLY A O 1
ATOM 1204 N N . ARG A 1 162 ? -8.806 -5.408 14.897 1.00 87.06 162 ARG A N 1
ATOM 1205 C CA . ARG A 1 162 ? -9.521 -4.162 15.171 1.00 87.06 162 ARG A CA 1
ATOM 1206 C C . ARG A 1 162 ? -8.473 -3.077 15.404 1.00 87.06 162 ARG A C 1
ATOM 1208 O O . ARG A 1 162 ? -7.536 -3.238 16.172 1.00 87.06 162 ARG A O 1
ATOM 1215 N N . GLY A 1 163 ? -8.551 -1.975 14.664 1.00 87.25 163 GLY A N 1
ATOM 1216 C CA . GLY A 1 163 ? -7.601 -0.880 14.865 1.00 87.25 163 GLY A CA 1
ATOM 1217 C C . GLY A 1 163 ? -7.687 -0.313 16.285 1.00 87.25 163 GLY A C 1
ATOM 1218 O O . GLY A 1 163 ? -8.754 -0.306 16.867 1.00 87.25 163 GLY A O 1
ATOM 1219 N N . SER A 1 164 ? -6.618 0.258 16.838 1.00 88.56 164 SER A N 1
ATOM 1220 C CA . SER A 1 164 ? -6.573 0.720 18.245 1.00 88.56 164 SER A CA 1
ATOM 1221 C C . SER A 1 164 ? -7.388 1.990 18.566 1.00 88.56 164 SER A C 1
ATOM 1223 O O . SER A 1 164 ? -7.116 2.686 19.547 1.00 88.56 164 SER A O 1
ATOM 1225 N N . LEU A 1 165 ? -8.342 2.368 17.717 1.00 83.88 165 LEU A N 1
ATOM 1226 C CA . LEU A 1 165 ? -9.259 3.476 17.973 1.00 83.88 165 LEU A CA 1
ATOM 1227 C C . LEU A 1 165 ? -10.455 2.951 18.755 1.00 83.88 165 LEU A C 1
ATOM 1229 O O . LEU A 1 165 ? -11.079 2.025 18.280 1.00 83.88 165 LEU A O 1
ATOM 1233 N N . ASN A 1 166 ? -10.883 3.604 19.837 1.00 75.38 166 ASN A N 1
ATOM 1234 C CA . ASN A 1 166 ? -12.046 3.153 20.627 1.00 75.38 166 ASN A CA 1
ATOM 1235 C C . ASN A 1 166 ? -13.334 2.931 19.811 1.00 75.38 166 ASN A C 1
ATOM 1237 O O . ASN A 1 166 ? -14.215 2.193 20.229 1.00 75.38 166 ASN A O 1
ATOM 1241 N N . ALA A 1 167 ? -13.472 3.602 18.662 1.00 78.94 167 ALA A N 1
ATOM 1242 C CA . ALA A 1 167 ? -14.576 3.332 17.750 1.00 78.94 167 ALA A CA 1
ATOM 1243 C C . ALA A 1 167 ? -14.468 1.931 17.119 1.00 78.94 167 ALA A C 1
ATOM 1245 O O . ALA A 1 167 ? -15.496 1.280 17.018 1.00 78.94 167 ALA A O 1
ATOM 1246 N N . ALA A 1 168 ? -13.254 1.497 16.751 1.00 86.88 168 ALA A N 1
ATOM 1247 C CA . ALA A 1 168 ? -12.862 0.188 16.206 1.00 86.88 168 ALA A CA 1
ATOM 1248 C C . ALA A 1 168 ? -12.713 -0.913 17.251 1.00 86.88 168 ALA A C 1
ATOM 1250 O O . ALA A 1 168 ? -13.165 -2.034 17.005 1.00 86.88 168 ALA A O 1
ATOM 1251 N N . ASP A 1 169 ? -12.056 -0.569 18.353 1.00 93.06 169 ASP A N 1
ATOM 1252 C CA . ASP A 1 169 ? -11.551 -1.468 19.370 1.00 93.06 169 ASP A CA 1
ATOM 1253 C C . ASP A 1 169 ? -11.807 -0.914 20.776 1.00 93.06 169 ASP A C 1
ATOM 1255 O O . ASP A 1 169 ? -11.141 0.015 21.240 1.00 93.06 169 ASP A O 1
ATOM 1259 N N . ASN A 1 170 ? -12.788 -1.494 21.459 1.00 94.31 170 ASN A N 1
ATOM 1260 C CA . ASN A 1 170 ? -13.117 -1.178 22.843 1.00 94.31 170 ASN A CA 1
ATOM 1261 C C . ASN A 1 170 ? -12.138 -1.789 23.867 1.00 94.31 170 ASN A C 1
ATOM 1263 O O . ASN A 1 170 ? -12.292 -1.527 25.059 1.00 94.31 170 ASN A O 1
ATOM 1267 N N . CYS A 1 171 ? -11.115 -2.535 23.431 1.00 95.19 171 CYS A N 1
ATOM 1268 C CA . CYS A 1 171 ? -10.009 -3.012 24.260 1.00 95.19 171 CYS A CA 1
ATOM 1269 C C . CYS A 1 171 ? -8.637 -2.898 23.557 1.00 95.19 171 CYS A C 1
ATOM 1271 O O . CYS A 1 171 ? -7.985 -3.916 23.356 1.00 95.19 171 CYS A O 1
ATOM 1273 N N . PRO A 1 172 ? -8.079 -1.679 23.368 1.00 93.19 172 PRO A N 1
ATOM 1274 C CA . PRO A 1 172 ? -6.873 -1.405 22.556 1.00 93.19 172 PRO A CA 1
ATOM 1275 C C . PRO A 1 172 ? -5.586 -2.187 22.858 1.00 93.19 172 PRO A C 1
ATOM 1277 O O . PRO A 1 172 ? -4.581 -2.013 22.169 1.00 93.19 172 PRO A O 1
ATOM 1280 N N . LEU A 1 173 ? -5.545 -2.926 23.966 1.00 93.56 173 LEU A N 1
ATOM 1281 C CA . LEU A 1 173 ? -4.383 -3.662 24.459 1.00 93.56 173 LEU A CA 1
ATOM 1282 C C . LEU A 1 173 ? -4.689 -5.144 24.727 1.00 93.56 173 LEU A C 1
ATOM 1284 O O . LEU A 1 173 ? -3.790 -5.860 25.178 1.00 93.56 173 LEU A O 1
ATOM 1288 N N . MET A 1 174 ? -5.925 -5.603 24.508 1.00 94.19 174 MET A N 1
ATOM 1289 C CA . MET A 1 174 ? -6.357 -6.962 24.821 1.00 94.19 174 MET A CA 1
ATOM 1290 C C . MET A 1 174 ? -7.326 -7.509 23.779 1.00 94.19 174 MET A C 1
ATOM 1292 O O . MET A 1 174 ? -8.507 -7.185 23.787 1.00 94.19 174 MET A O 1
ATOM 1296 N N . ALA A 1 175 ? -6.816 -8.469 23.006 1.00 94.94 175 ALA A N 1
ATOM 1297 C CA . ALA A 1 175 ? -7.488 -8.984 21.826 1.00 94.94 175 ALA A CA 1
ATOM 1298 C C . ALA A 1 175 ? -8.928 -9.449 22.083 1.00 94.94 175 ALA A C 1
ATOM 1300 O O . ALA A 1 175 ? -9.164 -10.440 22.788 1.00 94.94 175 ALA A O 1
ATOM 1301 N N . ASN A 1 176 ? -9.880 -8.805 21.413 1.00 93.88 176 ASN A N 1
ATOM 1302 C CA . ASN A 1 176 ? -11.300 -9.129 21.441 1.00 93.88 176 ASN A CA 1
ATOM 1303 C C . ASN A 1 176 ? -11.976 -8.806 20.102 1.00 93.88 176 ASN A C 1
ATOM 1305 O O . ASN A 1 176 ? -12.918 -8.025 20.009 1.00 93.88 176 ASN A O 1
ATOM 1309 N N . SER A 1 177 ? -11.586 -9.534 19.056 1.00 92.12 177 SER A N 1
ATOM 1310 C CA . SER A 1 177 ? -12.139 -9.386 17.696 1.00 92.12 177 SER A CA 1
ATOM 1311 C C . SER A 1 177 ? -13.680 -9.362 17.583 1.00 92.12 177 SER A C 1
ATOM 1313 O O . SER A 1 177 ? -14.224 -8.851 16.596 1.00 92.12 177 SER A O 1
ATOM 1315 N N . ASN A 1 178 ? -14.413 -9.909 18.562 1.00 92.81 178 ASN A N 1
ATOM 1316 C CA . ASN A 1 178 ? -15.877 -9.875 18.628 1.00 92.81 178 ASN A CA 1
ATOM 1317 C C . ASN A 1 178 ? -16.457 -8.558 19.174 1.00 92.81 178 ASN A C 1
ATOM 1319 O O . ASN A 1 178 ? -17.657 -8.353 18.998 1.00 92.81 178 ASN A O 1
ATOM 1323 N N . GLN A 1 179 ? -15.633 -7.706 19.791 1.00 93.88 179 GLN A N 1
ATOM 1324 C CA . GLN A 1 179 ? -15.978 -6.387 20.325 1.00 93.88 179 GLN A CA 1
ATOM 1325 C C . GLN A 1 179 ? -17.206 -6.449 21.243 1.00 93.88 179 GLN A C 1
ATOM 1327 O O . GLN A 1 179 ? -18.142 -5.662 21.120 1.00 93.88 179 GLN A O 1
ATOM 1332 N N . ALA A 1 180 ? -17.246 -7.474 22.102 1.00 96.31 180 ALA A N 1
ATOM 1333 C CA . ALA A 1 180 ? -18.318 -7.634 23.074 1.00 96.31 180 ALA A CA 1
ATOM 1334 C C . ALA A 1 180 ? -18.205 -6.552 24.157 1.00 96.31 180 ALA A C 1
ATOM 1336 O O . ALA A 1 180 ? -17.103 -6.292 24.631 1.00 96.31 180 ALA A O 1
ATOM 1337 N N . ASP A 1 181 ? -19.336 -5.937 24.480 1.00 96.31 181 ASP A N 1
ATOM 1338 C CA . ASP A 1 181 ? -19.528 -4.886 25.484 1.00 96.31 181 ASP A CA 1
ATOM 1339 C C . ASP A 1 181 ? -20.947 -5.087 26.032 1.00 96.31 181 ASP A C 1
ATOM 1341 O O . ASP A 1 181 ? -21.947 -4.722 25.397 1.00 96.31 181 ASP A O 1
ATOM 1345 N N . ALA A 1 182 ? -21.054 -5.864 27.107 1.00 97.88 182 ALA A N 1
ATOM 1346 C CA . ALA A 1 182 ? -22.326 -6.380 27.590 1.00 97.88 182 ALA A CA 1
ATOM 1347 C C . ALA A 1 182 ? -23.180 -5.323 28.300 1.00 97.88 182 ALA A C 1
ATOM 1349 O O . ALA A 1 182 ? -24.413 -5.459 28.316 1.00 97.88 182 ALA A O 1
ATOM 1350 N N . ASP A 1 183 ? -22.567 -4.284 28.859 1.00 97.75 183 ASP A N 1
ATOM 1351 C CA . ASP A 1 183 ? -23.257 -3.237 29.607 1.00 97.75 183 ASP A CA 1
ATOM 1352 C C . ASP A 1 183 ? -23.321 -1.879 28.876 1.00 97.75 183 ASP A C 1
ATOM 1354 O O . ASP A 1 183 ? -24.166 -1.039 29.213 1.00 97.75 183 ASP A O 1
ATOM 1358 N N . GLY A 1 184 ? -22.567 -1.729 27.784 1.00 96.25 184 GLY A N 1
ATOM 1359 C CA . GLY A 1 184 ? -22.620 -0.604 26.860 1.00 96.25 184 GLY A CA 1
ATOM 1360 C C . GLY A 1 184 ? -21.886 0.633 27.363 1.00 96.25 184 GLY A C 1
ATOM 1361 O O . GLY A 1 184 ? -22.291 1.752 27.016 1.00 96.25 184 GLY A O 1
ATOM 1362 N N . ASP A 1 185 ? -20.878 0.463 28.213 1.00 96.56 185 ASP A N 1
ATOM 1363 C CA . ASP A 1 185 ? -20.112 1.560 28.795 1.00 96.56 185 ASP A CA 1
ATOM 1364 C C . ASP A 1 185 ? -18.961 2.057 27.888 1.00 96.56 185 ASP A C 1
ATOM 1366 O O . ASP A 1 185 ? -18.445 3.167 28.077 1.00 96.56 185 ASP A O 1
ATOM 1370 N N . GLY A 1 186 ? -18.660 1.305 26.822 1.00 93.94 186 GLY A N 1
ATOM 1371 C CA . GLY A 1 186 ? -17.639 1.611 25.824 1.00 93.94 186 GLY A CA 1
ATOM 1372 C C . GLY A 1 186 ? -16.305 0.891 26.028 1.00 93.94 186 GLY A C 1
ATOM 1373 O O . GLY A 1 186 ? -15.394 1.117 25.226 1.00 93.94 186 GLY A O 1
ATOM 1374 N N . LEU A 1 187 ? -16.183 0.044 27.049 1.00 96.31 187 LEU A N 1
ATOM 1375 C CA . LEU A 1 187 ? -15.081 -0.891 27.252 1.00 96.31 187 LEU A CA 1
ATOM 1376 C C . LEU A 1 187 ? -15.535 -2.311 26.924 1.00 96.31 187 LEU A C 1
ATOM 1378 O O . LEU A 1 187 ? -16.696 -2.674 27.067 1.00 96.31 187 LEU A O 1
ATOM 1382 N N . GLY A 1 188 ? -14.625 -3.122 26.392 1.00 96.50 188 GLY A N 1
ATOM 1383 C CA . GLY A 1 188 ? -14.976 -4.495 26.050 1.00 96.50 188 GLY A CA 1
ATOM 1384 C C . GLY A 1 188 ? -14.932 -5.436 27.245 1.00 96.50 188 GLY A C 1
ATOM 1385 O O . GLY A 1 188 ? -14.063 -5.311 28.104 1.00 96.50 188 GLY A O 1
ATOM 1386 N N . ASP A 1 189 ? -15.773 -6.475 27.218 1.00 97.44 189 ASP A N 1
ATOM 1387 C CA . ASP A 1 189 ? -15.911 -7.478 28.289 1.00 97.44 189 ASP A CA 1
ATOM 1388 C C . ASP A 1 189 ? -14.569 -8.081 28.754 1.00 97.44 189 ASP A C 1
ATOM 1390 O O . ASP A 1 189 ? -14.456 -8.588 29.868 1.00 97.44 189 ASP A O 1
ATOM 1394 N N . VAL A 1 190 ? -13.558 -8.118 27.874 1.00 97.00 190 VAL A N 1
ATOM 1395 C CA . VAL A 1 190 ? -12.244 -8.690 28.199 1.00 97.00 190 VAL A CA 1
ATOM 1396 C C . VAL A 1 190 ? -11.365 -7.747 29.012 1.00 97.00 190 VAL A C 1
ATOM 1398 O O . VAL A 1 190 ? -10.497 -8.242 29.726 1.00 97.00 190 VAL A O 1
ATOM 1401 N N . CYS A 1 191 ? -11.545 -6.431 28.868 1.00 96.56 191 CYS A N 1
ATOM 1402 C CA . CYS A 1 191 ? -10.744 -5.385 29.505 1.00 96.56 191 CYS A CA 1
ATOM 1403 C C . CYS A 1 191 ? -11.531 -4.525 30.496 1.00 96.56 191 CYS A C 1
ATOM 1405 O O . CYS A 1 191 ? -10.962 -3.585 31.045 1.00 96.56 191 CYS A O 1
ATOM 1407 N N . ASP A 1 192 ? -12.790 -4.873 30.728 1.00 97.88 192 ASP A N 1
ATOM 1408 C CA . ASP A 1 192 ? -13.664 -4.276 31.720 1.00 97.88 192 ASP A CA 1
ATOM 1409 C C . ASP A 1 192 ? -13.565 -5.031 33.063 1.00 97.88 192 ASP A C 1
ATOM 1411 O O . ASP A 1 192 ? -13.753 -6.250 33.137 1.00 97.88 192 ASP A O 1
ATOM 1415 N N . ASN A 1 193 ? -13.247 -4.308 34.137 1.00 97.62 193 ASN A N 1
ATOM 1416 C CA . ASN A 1 193 ? -13.199 -4.815 35.506 1.00 97.62 193 ASN A CA 1
ATOM 1417 C C . ASN A 1 193 ? -14.590 -4.987 36.153 1.00 97.62 193 ASN A C 1
ATOM 1419 O O . ASN A 1 193 ? -14.683 -5.571 37.234 1.00 97.62 193 ASN A O 1
ATOM 1423 N N . CYS A 1 194 ? -15.665 -4.554 35.486 1.00 98.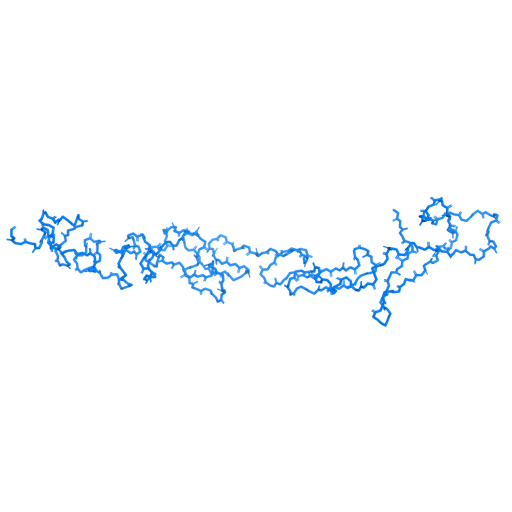00 194 CYS A N 1
ATOM 1424 C CA . CYS A 1 194 ? -17.060 -4.799 35.839 1.00 98.00 194 CYS A CA 1
ATOM 1425 C C . CYS A 1 194 ? -17.963 -5.075 34.610 1.00 98.00 194 CYS A C 1
ATOM 1427 O O . CYS A 1 194 ? -18.954 -4.369 34.445 1.00 98.00 194 CYS A O 1
ATOM 1429 N N . PRO A 1 195 ? -17.796 -6.206 33.880 1.00 97.69 195 PRO A N 1
ATOM 1430 C CA . PRO A 1 195 ? -18.439 -6.493 32.576 1.00 97.69 195 PRO A CA 1
ATOM 1431 C C . PRO A 1 195 ? -19.974 -6.449 32.478 1.00 97.69 195 PRO A C 1
ATOM 1433 O O . PRO A 1 195 ? -20.542 -6.797 31.449 1.00 97.69 195 PRO A O 1
ATOM 1436 N N . LEU A 1 196 ? -20.686 -6.204 33.575 1.00 97.69 196 LEU A N 1
ATOM 1437 C CA . LEU A 1 196 ? -22.148 -6.184 33.640 1.00 97.69 196 LEU A CA 1
ATOM 1438 C C . LEU A 1 196 ? -22.697 -4.891 34.268 1.00 97.69 196 LEU A C 1
ATOM 1440 O O . LEU A 1 196 ? -23.921 -4.772 34.390 1.00 97.69 196 LEU A O 1
ATOM 1444 N N . ASN A 1 197 ? -21.836 -3.973 34.715 1.00 97.75 197 ASN A N 1
ATOM 1445 C CA . ASN A 1 197 ? -22.194 -2.773 35.466 1.00 97.75 197 ASN A CA 1
ATOM 1446 C C . ASN A 1 197 ? -21.419 -1.557 34.923 1.00 97.75 197 ASN A C 1
ATOM 1448 O O . ASN A 1 197 ? -20.266 -1.391 35.310 1.00 97.75 197 ASN A O 1
ATOM 1452 N N . PRO A 1 198 ? -22.078 -0.635 34.187 1.00 98.19 198 PRO A N 1
ATOM 1453 C CA . PRO A 1 198 ? -21.371 0.396 33.433 1.00 98.19 198 PRO A CA 1
ATOM 1454 C C . PRO A 1 198 ? -20.440 1.256 34.285 1.00 98.19 198 PRO A C 1
ATOM 1456 O O . PRO A 1 198 ? -20.905 1.979 35.179 1.00 98.19 198 PRO A O 1
ATOM 1459 N N . ASN A 1 199 ? -19.150 1.244 33.963 1.00 97.31 199 ASN A N 1
ATOM 1460 C CA . ASN A 1 199 ? -18.111 2.009 34.641 1.00 97.31 199 ASN A CA 1
ATOM 1461 C C . ASN A 1 199 ? -16.961 2.406 33.687 1.00 97.31 199 ASN A C 1
ATOM 1463 O O . ASN A 1 199 ? -15.817 1.973 33.857 1.00 97.31 199 ASN A O 1
ATOM 1467 N N . PRO A 1 200 ? -17.193 3.380 32.776 1.00 96.31 200 PRO A N 1
ATOM 1468 C CA . PRO A 1 200 ? -16.204 3.769 31.762 1.00 96.31 200 PRO A CA 1
ATOM 1469 C C . PRO A 1 200 ? -14.871 4.286 32.329 1.00 96.31 200 PRO A C 1
ATOM 1471 O O . PRO A 1 200 ? -13.894 4.447 31.597 1.00 96.31 200 PRO A O 1
ATOM 1474 N N . GLY A 1 201 ? -14.852 4.657 33.614 1.00 96.50 201 GLY A N 1
ATOM 1475 C CA . GLY A 1 201 ? -13.673 5.139 34.327 1.00 96.50 201 GLY A CA 1
ATOM 1476 C C . GLY A 1 201 ? -12.774 4.032 34.883 1.00 96.50 201 GLY A C 1
ATOM 1477 O O . GLY A 1 201 ? -11.626 4.336 35.208 1.00 96.50 201 GLY A O 1
ATOM 1478 N N . GLN A 1 202 ? -13.257 2.782 34.948 1.00 97.25 202 GLN A N 1
ATOM 1479 C CA . GLN A 1 202 ? -12.541 1.617 35.487 1.00 97.25 202 GLN A CA 1
ATOM 1480 C C . GLN A 1 202 ? -11.918 1.886 36.861 1.00 97.25 202 GLN A C 1
ATOM 1482 O O . GLN A 1 202 ? -10.809 1.439 37.154 1.00 97.25 202 GLN A O 1
ATOM 1487 N N . GLU A 1 203 ? -12.602 2.668 37.700 1.00 97.94 203 GLU A N 1
ATOM 1488 C CA . GLU A 1 203 ? -12.152 2.911 39.063 1.00 97.94 203 GLU A CA 1
ATOM 1489 C C . GLU A 1 203 ? -12.076 1.587 39.844 1.00 97.94 203 GLU A C 1
ATOM 1491 O O . GLU A 1 203 ? -12.988 0.766 39.769 1.00 97.94 203 GLU A O 1
ATOM 1496 N N . ASP A 1 204 ? -10.964 1.391 40.550 1.00 97.00 204 ASP A N 1
ATOM 1497 C CA . ASP A 1 204 ? -10.639 0.227 41.383 1.00 97.00 204 ASP A CA 1
ATOM 1498 C C . ASP A 1 204 ? -9.767 0.751 42.537 1.00 97.00 204 ASP A C 1
ATOM 1500 O O . ASP A 1 204 ? -8.569 1.017 42.374 1.00 97.00 204 ASP A O 1
ATOM 1504 N N . VAL A 1 205 ? -10.403 1.084 43.663 1.00 97.31 205 VAL A N 1
ATOM 1505 C CA . VAL A 1 205 ? -9.757 1.799 44.778 1.00 97.31 205 VAL A CA 1
ATOM 1506 C C . VAL A 1 205 ? -8.808 0.916 45.586 1.00 97.31 205 VAL A C 1
ATOM 1508 O O . VAL A 1 205 ? -7.843 1.443 46.158 1.00 97.31 205 VAL A O 1
ATOM 1511 N N . ASP A 1 206 ? -9.075 -0.383 45.683 1.00 95.88 206 ASP A N 1
ATOM 1512 C CA . ASP A 1 206 ? -8.285 -1.320 46.482 1.00 95.88 206 ASP A CA 1
ATOM 1513 C C . ASP A 1 206 ? -7.372 -2.249 45.652 1.00 95.88 206 ASP A C 1
ATOM 1515 O O . ASP A 1 206 ? -6.568 -2.985 46.236 1.00 95.88 206 ASP A O 1
ATOM 1519 N N . GLU A 1 207 ? -7.367 -2.072 44.325 1.00 96.38 207 GLU A N 1
ATOM 1520 C CA . GLU A 1 207 ? -6.479 -2.690 43.332 1.00 96.38 207 GLU A CA 1
ATOM 1521 C C . GLU A 1 207 ? -6.613 -4.223 43.257 1.00 96.38 207 GLU A C 1
ATOM 1523 O O . GLU A 1 207 ? -5.620 -4.937 43.042 1.00 96.38 207 GLU A O 1
ATOM 1528 N N . ASP A 1 208 ? -7.823 -4.754 43.450 1.00 96.31 208 ASP A N 1
ATOM 1529 C CA . ASP A 1 208 ? -8.090 -6.197 43.431 1.00 96.31 208 ASP A CA 1
ATOM 1530 C C . ASP A 1 208 ? -8.548 -6.743 42.058 1.00 96.31 208 ASP A C 1
ATOM 1532 O O . ASP A 1 208 ? -8.684 -7.965 41.894 1.00 96.31 208 ASP A O 1
ATOM 1536 N N . LEU A 1 209 ? -8.630 -5.862 41.047 1.00 94.94 209 LEU A N 1
ATOM 1537 C CA . LEU A 1 209 ? -9.111 -6.092 39.677 1.00 94.94 209 LEU A CA 1
ATOM 1538 C C . LEU A 1 209 ? -10.636 -6.207 39.538 1.00 94.94 209 LEU A C 1
ATOM 1540 O O . LEU A 1 209 ? -11.109 -6.512 38.439 1.00 94.94 209 LEU A O 1
ATOM 1544 N N . LEU A 1 210 ? -11.397 -5.972 40.604 1.00 97.31 210 LEU A N 1
ATOM 1545 C CA . LEU A 1 210 ? -12.840 -5.789 40.577 1.00 97.31 210 LEU A CA 1
ATOM 1546 C C . LEU A 1 210 ? -13.134 -4.292 40.708 1.00 97.31 210 LEU A C 1
ATOM 1548 O O . LEU A 1 210 ? -12.710 -3.641 41.652 1.00 97.31 210 LEU A O 1
ATOM 1552 N N . GLY A 1 211 ? -13.843 -3.711 39.743 1.00 97.44 211 GLY A N 1
ATOM 1553 C CA . GLY A 1 211 ? -14.092 -2.270 39.782 1.00 97.44 211 GLY A CA 1
ATOM 1554 C C . GLY A 1 211 ? -15.057 -1.847 40.890 1.00 97.44 211 GLY A C 1
ATOM 1555 O O . GLY A 1 211 ? -15.973 -2.585 41.262 1.00 97.44 211 GLY A O 1
ATOM 1556 N N . ASP A 1 212 ? -14.954 -0.586 41.311 1.00 97.94 212 ASP A N 1
ATOM 1557 C CA . ASP A 1 212 ? -15.808 0.047 42.330 1.00 97.94 212 ASP A CA 1
ATOM 1558 C C . ASP A 1 212 ? -17.321 -0.093 42.026 1.00 97.94 212 ASP A C 1
ATOM 1560 O O . ASP A 1 212 ? -18.171 0.015 42.912 1.00 97.94 212 ASP A O 1
ATOM 1564 N N . ALA A 1 213 ? -17.693 -0.284 40.755 1.00 97.31 213 ALA A N 1
ATOM 1565 C CA . ALA A 1 213 ? -19.082 -0.431 40.319 1.00 97.31 213 ALA A CA 1
ATOM 1566 C C . ALA A 1 213 ? -19.682 -1.822 40.591 1.00 97.31 213 ALA A C 1
ATOM 1568 O O . ALA A 1 213 ? -20.909 -1.983 40.566 1.00 97.31 213 ALA A O 1
ATOM 1569 N N . CYS A 1 214 ? -18.847 -2.832 40.822 1.00 97.00 214 CYS A N 1
ATOM 1570 C CA . CYS A 1 214 ? -19.249 -4.213 41.071 1.00 97.00 214 CYS A CA 1
ATOM 1571 C C . CYS A 1 214 ? -18.620 -4.822 42.332 1.00 97.00 214 CYS A C 1
ATOM 1573 O O . CYS A 1 214 ? -19.045 -5.911 42.728 1.00 97.00 214 CYS A O 1
ATOM 1575 N N . ASP A 1 215 ? -17.688 -4.119 42.970 1.00 96.12 215 ASP A N 1
ATOM 1576 C CA . ASP A 1 215 ? -17.132 -4.468 44.269 1.00 96.12 215 ASP A CA 1
ATOM 1577 C C . ASP A 1 215 ? -18.078 -4.093 45.428 1.00 96.12 215 ASP A C 1
ATOM 1579 O O . ASP A 1 215 ? -18.818 -3.104 45.394 1.00 96.12 215 ASP A O 1
ATOM 1583 N N . ASP A 1 216 ? -18.105 -4.949 46.447 1.00 92.88 216 ASP A N 1
ATOM 1584 C CA . ASP A 1 216 ? -18.965 -4.855 47.623 1.00 92.88 216 ASP A CA 1
ATOM 1585 C C . ASP A 1 216 ? -18.217 -4.607 48.944 1.00 92.88 216 ASP A C 1
ATOM 1587 O O . ASP A 1 216 ? -18.874 -4.556 49.997 1.00 92.88 216 ASP A O 1
ATOM 1591 N N . ASN A 1 217 ? -16.889 -4.433 48.907 1.00 79.81 217 ASN A N 1
ATOM 1592 C CA . ASN A 1 217 ? -16.024 -4.357 50.093 1.00 79.81 217 ASN A CA 1
ATOM 1593 C C . ASN A 1 217 ? -15.566 -2.946 50.498 1.00 79.81 217 ASN A C 1
ATOM 1595 O O . ASN A 1 217 ? -15.471 -2.030 49.660 1.00 79.81 217 ASN A O 1
#

Radius of gyration: 35.55 Å; chains: 1; bounding box: 65×34×110 Å

Sequence (217 aa):
MQHYFECFMESGKMVKQRYQCPSGYMWSEESFGTGKCVEATDEYLGYPFAHCDIPDDLCPETDPCLQNPCYSGVACTFTSVAPFYTCGACPAGFTGDGETCDALQCPVGFAGIGGDCAPDSDLDGFPDTELGCSSKYCRKDNCDNCPLTPNSKQEDADSDGRGSLNAADNCPLMANSNQADADGDGLGDVCDNCPLNPNPGQEDVDEDLLGDACDDN

Foldseek 3Di:
DDDFWFWDDDPQWIDIGDGDPPPQWAWDDPDDQDIDTDGDDPVCNPDPDRDRPHDPPPIDGGQPCVVVQFDPPWDWAAGRDPVRIATHADPQQWHDRRSDTAGDADPQQWADTSPQTAGQQQRQRAHCDATPDPDPSRGHQLCNQCSNDRDNVQDQQCPQSFGLDLSRALDSNHHDVVQDQQCPLSHHCVQALDSNFRDVPQDDPPPPSRGPRGDDD

Secondary structure (DSSP, 8-state):
----EEEEEETTEEEEEEPPPPTTEEEE--TTT--EEEEPPTTSTT---------GGGS-SS-GGGG--SPTTPPEEE-SSTTSEEE-PPPTTEEESSSSEEEPPPPTTEEEETTEEEE-SS-SSS-SS--SSSSGGGSPPS-TT-TTS--TT---SS-SSS-SSTTT-S-TTS--TT---SS-SSS-TTT-SSTTS--TT---SS-SSS-TTT---

Organism: Penaeus vannamei (NCBI:txid6689)